Protein AF-A0A662V5W9-F1 (afdb_monomer_lite)

Structure (mmCIF, N/CA/C/O backbone):
data_AF-A0A662V5W9-F1
#
_entry.id   AF-A0A662V5W9-F1
#
loop_
_atom_site.group_PDB
_atom_site.id
_atom_site.type_symbol
_atom_site.label_atom_id
_atom_site.label_alt_id
_atom_site.label_comp_id
_atom_site.label_asym_id
_atom_site.label_entity_id
_atom_site.label_seq_id
_atom_site.pdbx_PDB_ins_code
_atom_site.Cartn_x
_atom_site.Cartn_y
_atom_site.Cartn_z
_atom_site.occupancy
_atom_site.B_iso_or_equiv
_atom_site.auth_seq_id
_atom_site.auth_comp_id
_atom_site.auth_asym_id
_atom_site.auth_atom_id
_atom_site.pdbx_PDB_model_num
ATOM 1 N N . THR A 1 1 ? 54.608 -11.518 33.175 1.00 67.88 1 THR A N 1
ATOM 2 C CA . THR A 1 1 ? 54.560 -10.041 33.191 1.00 67.88 1 THR A CA 1
ATOM 3 C C . THR A 1 1 ? 53.117 -9.589 33.166 1.00 67.88 1 THR A C 1
ATOM 5 O O . THR A 1 1 ? 52.327 -10.190 32.445 1.00 67.88 1 THR A O 1
ATOM 8 N N . LEU A 1 2 ? 52.782 -8.546 33.935 1.00 53.19 2 LEU A N 1
ATOM 9 C CA . LEU A 1 2 ? 51.454 -7.906 33.973 1.00 53.19 2 LEU A CA 1
ATOM 10 C C . LEU A 1 2 ? 50.891 -7.609 32.574 1.00 53.19 2 LEU A C 1
ATOM 12 O O . LEU A 1 2 ? 49.701 -7.758 32.339 1.00 53.19 2 LEU A O 1
ATOM 16 N N . GLN A 1 3 ? 51.766 -7.296 31.619 1.00 52.19 3 GLN A N 1
ATOM 17 C CA . GLN A 1 3 ? 51.418 -7.053 30.221 1.00 52.19 3 GLN A CA 1
ATOM 18 C C . GLN A 1 3 ? 50.745 -8.261 29.538 1.00 52.19 3 GLN A C 1
ATOM 20 O O . GLN A 1 3 ? 49.711 -8.097 28.902 1.00 52.19 3 GLN A O 1
ATOM 25 N N . LYS A 1 4 ? 51.239 -9.490 29.765 1.00 61.03 4 LYS A N 1
ATOM 26 C CA . LYS A 1 4 ? 50.605 -10.718 29.242 1.00 61.03 4 LYS A CA 1
ATOM 27 C C . LYS A 1 4 ? 49.250 -11.003 29.900 1.00 61.03 4 LYS A C 1
ATOM 29 O O . LYS A 1 4 ? 48.362 -11.547 29.256 1.00 61.03 4 LYS A O 1
ATOM 34 N N . GLN A 1 5 ? 49.083 -10.649 31.176 1.00 46.78 5 GLN A N 1
ATOM 35 C CA . GLN A 1 5 ? 47.800 -10.790 31.876 1.00 46.78 5 GLN A CA 1
ATOM 36 C C . GLN A 1 5 ? 46.782 -9.746 31.397 1.00 46.78 5 GLN A C 1
ATOM 38 O O . GLN A 1 5 ? 45.618 -10.083 31.210 1.00 46.78 5 GLN A O 1
ATOM 43 N N . TYR A 1 6 ? 47.226 -8.516 31.123 1.00 50.09 6 TYR A N 1
ATOM 44 C CA . TYR A 1 6 ? 46.391 -7.455 30.562 1.00 50.09 6 TYR A CA 1
ATOM 45 C C . TYR A 1 6 ? 45.939 -7.767 29.129 1.00 50.09 6 TYR A C 1
ATOM 47 O O . TYR A 1 6 ? 44.763 -7.615 28.819 1.00 50.09 6 TYR A O 1
ATOM 55 N N . GLU A 1 7 ? 46.831 -8.270 28.270 1.00 64.94 7 GLU A N 1
ATOM 56 C CA . GLU A 1 7 ? 46.483 -8.719 26.912 1.00 64.94 7 GLU A CA 1
ATOM 57 C C . GLU A 1 7 ? 45.503 -9.894 26.924 1.00 64.94 7 GLU A C 1
ATOM 59 O O . GLU A 1 7 ? 44.545 -9.905 26.148 1.00 64.94 7 GLU A O 1
ATOM 64 N N . LYS A 1 8 ? 45.702 -10.857 27.835 1.00 69.25 8 LYS A N 1
ATOM 65 C CA . LYS A 1 8 ? 44.772 -11.973 28.030 1.00 69.25 8 LYS A CA 1
ATOM 66 C C . LYS A 1 8 ? 43.392 -11.470 28.455 1.00 69.25 8 LYS A C 1
ATOM 68 O O . LYS A 1 8 ? 42.411 -11.829 27.818 1.00 69.25 8 LYS A O 1
ATOM 73 N N . TYR A 1 9 ? 43.333 -10.578 29.444 1.00 64.25 9 TYR A N 1
ATOM 74 C CA . TYR A 1 9 ? 42.087 -9.963 29.904 1.00 64.25 9 TYR A CA 1
ATOM 75 C C . TYR A 1 9 ? 41.391 -9.163 28.789 1.00 64.25 9 TYR A C 1
ATOM 77 O O . TYR A 1 9 ? 40.188 -9.298 28.585 1.00 64.25 9 TYR A O 1
ATOM 85 N N . LEU A 1 10 ? 42.134 -8.379 28.000 1.00 60.31 10 LEU A N 1
ATOM 86 C CA . LEU A 1 10 ? 41.603 -7.639 26.846 1.00 60.31 10 LEU A CA 1
ATOM 87 C C . LEU A 1 10 ? 41.025 -8.559 25.767 1.00 60.31 10 LEU A C 1
ATOM 89 O O . LEU A 1 10 ? 40.006 -8.216 25.165 1.00 60.31 10 LEU A O 1
ATOM 93 N N . ASN A 1 11 ? 41.669 -9.698 25.509 1.00 67.88 11 ASN A N 1
ATOM 94 C CA . ASN A 1 11 ? 41.181 -10.693 24.558 1.00 67.88 11 ASN A CA 1
ATOM 95 C C . ASN A 1 11 ? 39.954 -11.436 25.099 1.00 67.88 11 ASN A C 1
ATOM 97 O O . ASN A 1 11 ? 38.957 -11.503 24.388 1.00 67.88 11 ASN A O 1
ATOM 101 N N . GLU A 1 12 ? 39.963 -11.864 26.365 1.00 68.06 12 GLU A N 1
ATOM 102 C CA . GLU A 1 12 ? 38.803 -12.470 27.039 1.00 68.06 12 GLU A CA 1
ATOM 103 C C . GLU A 1 12 ? 37.596 -11.510 27.015 1.00 68.06 12 GLU A C 1
ATOM 105 O O . GLU A 1 12 ? 36.514 -11.886 26.572 1.00 68.06 12 GLU A O 1
ATOM 110 N N . THR A 1 13 ? 37.795 -10.221 27.318 1.00 66.31 13 THR A N 1
ATOM 111 C CA . THR A 1 13 ? 36.723 -9.204 27.256 1.00 66.31 13 THR A CA 1
ATOM 112 C C . THR A 1 13 ? 36.236 -8.946 25.818 1.00 66.31 13 THR A C 1
ATOM 114 O O . THR A 1 13 ? 35.069 -8.616 25.584 1.00 66.31 13 THR A O 1
ATOM 117 N N . LYS A 1 14 ? 37.122 -9.042 24.813 1.00 69.62 14 LYS A N 1
ATOM 118 C CA . LYS A 1 14 ? 36.743 -8.924 23.392 1.00 69.62 14 LYS A CA 1
ATOM 119 C C . LYS A 1 14 ? 35.926 -10.129 22.937 1.00 69.62 14 LYS A C 1
ATOM 121 O O . LYS A 1 14 ? 34.965 -9.940 22.189 1.00 69.62 14 LYS A O 1
ATOM 126 N N . ASP A 1 15 ? 36.293 -11.322 23.380 1.00 72.75 15 ASP A N 1
ATOM 127 C CA . ASP A 1 15 ? 35.600 -12.559 23.043 1.00 72.75 15 ASP A CA 1
ATOM 128 C C . ASP A 1 15 ? 34.249 -12.645 23.759 1.00 72.75 15 ASP A C 1
ATOM 130 O O . ASP A 1 15 ? 33.255 -12.973 23.115 1.00 72.75 15 ASP A O 1
ATOM 134 N N . GLU A 1 16 ? 34.146 -12.181 25.006 1.00 68.44 16 GLU A N 1
ATOM 135 C CA . GLU A 1 16 ? 32.865 -11.988 25.699 1.00 68.44 16 GLU A CA 1
ATOM 136 C C . GLU A 1 16 ? 31.958 -10.992 24.967 1.00 68.44 16 GLU A C 1
ATOM 138 O O . GLU A 1 16 ? 30.782 -11.271 24.731 1.00 68.44 16 GLU A O 1
ATOM 143 N N . LYS A 1 17 ? 32.489 -9.842 24.525 1.00 75.75 17 LYS A N 1
ATOM 144 C CA . LYS A 1 17 ? 31.711 -8.872 23.731 1.00 75.75 17 LYS A CA 1
ATOM 145 C C . LYS A 1 17 ? 31.251 -9.449 22.391 1.00 75.75 17 LYS A C 1
ATOM 147 O O . LYS A 1 17 ? 30.152 -9.120 21.941 1.00 75.75 17 LYS A O 1
ATOM 152 N N . LYS A 1 18 ? 32.064 -10.288 21.741 1.00 75.38 18 LYS A N 1
ATOM 153 C CA . LYS A 1 18 ? 31.675 -10.996 20.511 1.00 75.38 18 LYS A CA 1
ATOM 154 C C . LYS A 1 18 ? 30.599 -12.042 20.788 1.00 75.38 18 LYS A C 1
ATOM 156 O O . LYS A 1 18 ? 29.592 -12.034 20.088 1.00 75.38 18 LYS A O 1
ATOM 161 N N . ALA A 1 19 ? 30.768 -12.870 21.817 1.00 69.56 19 ALA A N 1
ATOM 162 C CA . ALA A 1 19 ? 29.801 -13.887 22.219 1.00 69.56 19 ALA A CA 1
ATOM 163 C C . ALA A 1 19 ? 28.457 -13.257 22.607 1.00 69.56 19 ALA A C 1
ATOM 165 O O . ALA A 1 19 ? 27.414 -13.697 22.140 1.00 69.56 19 ALA A O 1
ATOM 166 N N . LEU A 1 20 ? 28.469 -12.154 23.358 1.00 73.12 20 LEU A N 1
ATOM 167 C CA . LEU A 1 20 ? 27.260 -11.422 23.736 1.00 73.12 20 LEU A CA 1
ATOM 168 C C . LEU A 1 20 ? 26.590 -10.755 22.526 1.00 73.12 20 LEU A C 1
ATOM 170 O O . LEU A 1 20 ? 25.364 -10.723 22.431 1.00 73.12 20 LEU A O 1
ATOM 174 N N . ARG A 1 21 ? 27.375 -10.264 21.557 1.00 70.62 21 ARG A N 1
ATOM 175 C CA . ARG A 1 21 ? 26.847 -9.781 20.273 1.00 70.62 21 ARG A CA 1
ATOM 176 C C . ARG A 1 21 ? 26.219 -10.913 19.460 1.00 70.62 21 ARG A C 1
ATOM 178 O O . ARG A 1 21 ? 25.178 -10.688 18.853 1.00 70.62 21 ARG A O 1
ATOM 185 N N . GLN A 1 22 ? 26.832 -12.091 19.442 1.00 69.88 22 GLN A N 1
ATOM 186 C CA . GLN A 1 22 ? 26.348 -13.251 18.699 1.00 69.88 22 GLN A CA 1
ATOM 187 C C . GLN A 1 22 ? 25.083 -13.835 19.333 1.00 69.88 22 GLN A C 1
ATOM 189 O O . GLN A 1 22 ? 24.080 -13.958 18.643 1.00 69.88 22 GLN A O 1
ATOM 194 N N . LEU A 1 23 ? 25.067 -14.006 20.657 1.00 67.38 23 LEU A N 1
ATOM 195 C CA . LEU A 1 23 ? 23.880 -14.366 21.430 1.00 67.38 23 LEU A CA 1
ATOM 196 C C . LEU A 1 23 ? 22.747 -13.357 21.216 1.00 67.38 23 LEU A C 1
ATOM 198 O O . LEU A 1 23 ? 21.601 -13.739 21.022 1.00 67.38 23 LEU A O 1
ATOM 202 N N . LYS A 1 24 ? 23.048 -12.052 21.194 1.00 64.38 24 LYS A N 1
ATOM 203 C CA . LYS A 1 24 ? 22.045 -11.026 20.886 1.00 64.38 24 LYS A CA 1
ATOM 204 C C . LYS A 1 24 ? 21.502 -11.150 19.462 1.00 64.38 24 LYS A C 1
ATOM 206 O O . LYS A 1 24 ? 20.307 -10.965 19.273 1.00 64.38 24 LYS A O 1
ATOM 211 N N . LEU A 1 25 ? 22.346 -11.436 18.470 1.00 63.50 25 LEU A N 1
ATOM 212 C CA . LEU A 1 25 ? 21.903 -11.656 17.090 1.00 63.50 25 LEU A CA 1
ATOM 213 C C . LEU A 1 25 ? 21.033 -12.913 16.976 1.00 63.50 25 LEU A C 1
ATOM 215 O O . LEU A 1 25 ? 19.994 -12.857 16.327 1.00 63.50 25 LEU A O 1
ATOM 219 N N . GLU A 1 26 ? 21.410 -14.000 17.647 1.00 61.44 26 GLU A N 1
ATOM 220 C CA . GLU A 1 26 ? 20.633 -15.243 17.710 1.00 61.44 26 GLU A CA 1
ATOM 221 C C . GLU A 1 26 ? 19.296 -15.032 18.430 1.00 61.44 26 GLU A C 1
ATOM 223 O O . GLU A 1 26 ? 18.255 -15.487 17.963 1.00 61.44 26 GLU A O 1
ATOM 228 N N . LEU A 1 27 ? 19.281 -14.275 19.528 1.00 59.41 27 LEU A N 1
ATOM 229 C CA . LEU A 1 27 ? 18.057 -13.910 20.236 1.00 59.41 27 LEU A CA 1
ATOM 230 C C . LEU A 1 27 ? 17.176 -12.954 19.420 1.00 59.41 27 LEU A C 1
ATOM 232 O O . LEU A 1 27 ? 15.961 -13.115 19.413 1.00 59.41 27 LEU A O 1
ATOM 236 N N . GLU A 1 28 ? 17.755 -11.989 18.699 1.00 59.44 28 GLU A N 1
ATOM 237 C CA . GLU A 1 28 ? 17.019 -11.137 17.755 1.00 59.44 28 GLU A CA 1
ATOM 238 C C . GLU A 1 28 ? 16.430 -11.963 16.603 1.00 59.44 28 GLU A C 1
ATOM 240 O O . GLU A 1 28 ? 15.322 -11.673 16.169 1.00 59.44 28 GLU A O 1
ATOM 245 N N . GLN A 1 29 ? 17.127 -12.993 16.115 1.00 55.66 29 GLN A N 1
ATOM 246 C CA . GLN A 1 29 ? 16.610 -13.904 15.087 1.00 55.66 29 GLN A CA 1
ATOM 247 C C . GLN A 1 29 ? 15.480 -14.803 15.617 1.00 55.66 29 GLN A C 1
ATOM 249 O O . GLN A 1 29 ? 14.528 -15.078 14.884 1.00 55.66 29 GLN A O 1
ATOM 254 N N . ASN A 1 30 ? 15.552 -15.216 16.887 1.00 46.38 30 ASN A N 1
ATOM 255 C CA . ASN A 1 30 ? 14.658 -16.219 17.473 1.00 46.38 30 ASN A CA 1
ATOM 256 C C . ASN A 1 30 ? 13.530 -15.649 18.357 1.00 46.38 30 ASN A C 1
ATOM 258 O O . ASN A 1 30 ? 12.606 -16.379 18.714 1.00 46.38 30 ASN A O 1
ATOM 262 N N . SER A 1 31 ? 13.556 -14.364 18.723 1.00 47.16 31 SER A N 1
ATOM 263 C CA . SER A 1 31 ? 12.561 -13.737 19.607 1.00 47.16 31 SER A CA 1
ATOM 264 C C . SER A 1 31 ? 12.251 -12.282 19.221 1.00 47.16 31 SER A C 1
ATOM 266 O O . SER A 1 31 ? 13.092 -11.388 19.315 1.00 47.16 31 SER A O 1
ATOM 268 N N . SER A 1 32 ? 10.986 -12.017 18.865 1.00 51.38 32 SER A N 1
ATOM 269 C CA . SER A 1 32 ? 10.460 -10.698 18.451 1.00 51.38 32 SER A CA 1
ATOM 270 C C . SER A 1 32 ? 10.616 -9.587 19.507 1.00 51.38 32 SER A C 1
ATOM 272 O O . SER A 1 32 ? 10.613 -8.397 19.178 1.00 51.38 32 SER A O 1
ATOM 274 N N . LEU A 1 33 ? 10.792 -9.951 20.782 1.00 45.12 33 LEU A N 1
ATOM 275 C CA . LEU A 1 33 ? 10.882 -9.010 21.903 1.00 45.12 33 LEU A CA 1
ATOM 276 C C . LEU A 1 33 ? 12.158 -8.151 21.881 1.00 45.12 33 LEU A C 1
ATOM 278 O O . LEU A 1 33 ? 12.106 -6.991 22.291 1.00 45.12 33 LEU A O 1
ATOM 282 N N . LEU A 1 34 ? 13.271 -8.657 21.338 1.00 51.94 34 LEU A N 1
ATOM 283 C CA . LEU A 1 34 ? 14.580 -7.977 21.366 1.00 51.94 34 LEU A CA 1
ATOM 284 C C . LEU A 1 34 ? 14.906 -7.181 20.098 1.00 51.94 34 LEU A C 1
ATOM 286 O O . LEU A 1 34 ? 15.926 -6.493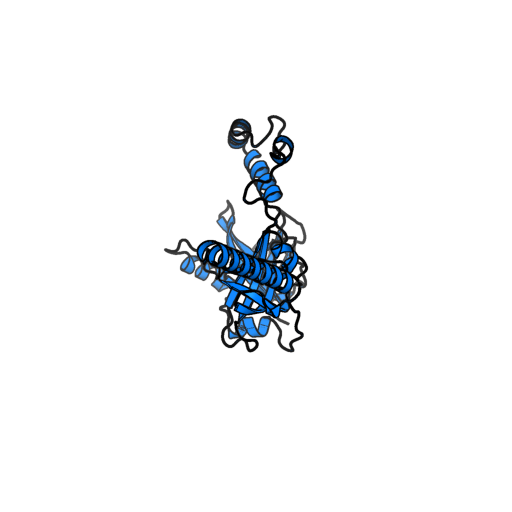 20.025 1.00 51.94 34 LEU A O 1
ATOM 290 N N . VAL A 1 35 ? 14.023 -7.236 19.106 1.00 62.31 35 VAL A N 1
ATOM 291 C CA . VAL A 1 35 ? 14.172 -6.508 17.850 1.00 62.31 35 VAL A CA 1
ATOM 292 C C . VAL A 1 35 ? 14.040 -5.004 18.117 1.00 62.31 35 VAL A C 1
ATOM 294 O O . VAL A 1 35 ? 13.081 -4.559 18.754 1.00 62.31 35 VAL A O 1
ATOM 297 N N . ARG A 1 36 ? 15.029 -4.218 17.665 1.00 66.56 36 ARG A N 1
ATOM 298 C CA . ARG A 1 36 ? 15.031 -2.743 17.763 1.00 66.56 36 ARG A CA 1
ATOM 299 C C . ARG A 1 36 ? 13.838 -2.135 17.013 1.00 66.56 36 ARG A C 1
ATOM 301 O O . ARG A 1 36 ? 13.351 -2.742 16.073 1.00 66.56 36 ARG A O 1
ATOM 308 N N . GLY A 1 37 ? 13.423 -0.922 17.354 1.00 77.44 37 GLY A N 1
ATOM 309 C CA . GLY A 1 37 ? 12.340 -0.208 16.666 1.00 77.44 37 GLY A CA 1
ATOM 310 C C . GLY A 1 37 ? 11.104 -0.034 17.541 1.00 77.44 37 GLY A C 1
ATOM 311 O O . GLY A 1 37 ? 10.921 -0.751 18.528 1.00 77.44 37 GLY A O 1
ATOM 312 N N . ASP A 1 38 ? 10.285 0.943 17.172 1.00 87.06 38 ASP A N 1
ATOM 313 C CA . ASP A 1 38 ? 9.088 1.309 17.922 1.00 87.06 38 ASP A CA 1
ATOM 314 C C . ASP A 1 38 ? 7.962 0.319 17.619 1.00 87.06 38 ASP A C 1
ATOM 316 O O . ASP A 1 38 ? 7.923 -0.291 16.546 1.00 87.06 38 ASP A O 1
ATOM 320 N N . THR A 1 39 ? 7.057 0.146 18.582 1.00 88.06 39 THR A N 1
ATOM 321 C CA . THR A 1 39 ? 5.860 -0.680 18.396 1.00 88.06 39 THR A CA 1
ATOM 322 C C . THR A 1 39 ? 4.771 0.157 17.744 1.00 88.06 39 THR A C 1
ATOM 324 O O . THR A 1 39 ? 4.517 1.281 18.170 1.00 88.06 39 THR A O 1
ATOM 327 N N . TYR A 1 40 ? 4.129 -0.417 16.735 1.00 91.88 40 TYR A N 1
ATOM 328 C CA . TYR A 1 40 ? 2.996 0.156 16.033 1.00 91.88 40 TYR A CA 1
ATOM 329 C C . TYR A 1 40 ? 1.846 -0.846 15.992 1.00 91.88 40 TYR A C 1
ATOM 331 O O . TYR A 1 40 ? 2.042 -2.066 16.035 1.00 91.88 40 TYR A O 1
ATOM 339 N N . TYR A 1 41 ? 0.651 -0.292 15.889 1.00 92.19 41 TYR A N 1
ATOM 340 C CA . TYR A 1 41 ? -0.614 -0.986 15.732 1.00 92.19 41 TYR A CA 1
ATOM 341 C C . TYR A 1 41 ? -1.260 -0.444 14.466 1.00 92.19 41 TYR A C 1
ATOM 343 O O . TYR A 1 41 ? -1.229 0.768 14.254 1.00 92.19 41 TYR A O 1
ATOM 351 N N . GLY A 1 42 ? -1.777 -1.298 13.589 1.00 94.00 42 GLY A N 1
ATOM 352 C CA . GLY A 1 42 ? -2.240 -0.812 12.295 1.00 94.00 42 GLY A CA 1
ATOM 353 C C . GLY A 1 42 ? -2.964 -1.814 11.423 1.00 94.00 42 GLY A C 1
ATOM 354 O O . GLY A 1 42 ? -2.777 -3.024 11.548 1.00 94.00 42 GLY A O 1
ATOM 355 N N . PHE A 1 43 ? -3.740 -1.264 10.496 1.00 94.50 43 PHE A N 1
ATOM 356 C CA . PHE A 1 43 ? -4.33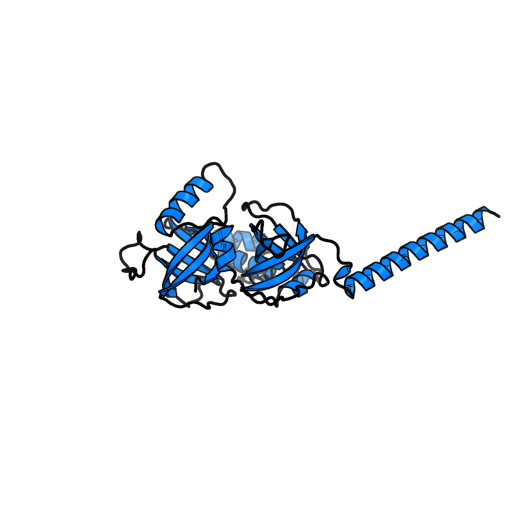3 -1.987 9.381 1.00 94.50 43 PHE A CA 1
ATOM 357 C C . PHE A 1 43 ? -3.492 -1.786 8.128 1.00 94.50 43 PHE A C 1
ATOM 359 O O . PHE A 1 43 ? -3.136 -0.655 7.787 1.00 94.50 43 PHE A O 1
ATOM 366 N N . ILE A 1 44 ? -3.206 -2.877 7.420 1.00 95.00 44 ILE A N 1
ATOM 367 C CA . ILE A 1 44 ? -2.624 -2.804 6.077 1.00 95.00 44 ILE A CA 1
ATOM 368 C C . ILE A 1 44 ? -3.767 -2.601 5.090 1.00 95.00 44 ILE A C 1
ATOM 370 O O . ILE A 1 44 ? -4.624 -3.465 4.984 1.00 95.00 44 ILE A O 1
ATOM 374 N N . ILE A 1 45 ? -3.801 -1.485 4.371 1.00 95.38 45 ILE A N 1
ATOM 375 C CA . ILE A 1 45 ? -4.929 -1.135 3.488 1.00 95.38 45 ILE A CA 1
ATOM 376 C C . ILE A 1 45 ? -4.566 -1.164 2.001 1.00 95.38 45 ILE A C 1
ATOM 378 O O . ILE A 1 45 ? -5.433 -1.003 1.146 1.00 95.38 45 ILE A O 1
ATOM 382 N N . GLY A 1 46 ? -3.294 -1.387 1.673 1.00 94.44 46 GLY A N 1
ATOM 383 C CA . GLY A 1 46 ? -2.874 -1.590 0.296 1.00 94.44 46 GLY A CA 1
ATOM 384 C C . GLY A 1 46 ? -1.437 -2.060 0.153 1.00 94.44 46 GLY A C 1
ATOM 385 O O . GLY A 1 46 ? -0.654 -2.055 1.104 1.00 94.44 46 GLY A O 1
ATOM 386 N N . THR A 1 47 ? -1.103 -2.517 -1.048 1.00 92.44 47 THR A N 1
ATOM 387 C CA . THR A 1 47 ? 0.183 -3.140 -1.365 1.00 92.44 47 THR A CA 1
ATOM 388 C C . THR A 1 47 ? 0.559 -2.860 -2.812 1.00 92.44 47 THR A C 1
ATOM 390 O O . THR A 1 47 ? -0.295 -2.846 -3.696 1.00 92.44 47 THR A O 1
ATOM 393 N N . GLU A 1 48 ? 1.848 -2.660 -3.076 1.00 87.69 48 GLU A N 1
ATOM 394 C CA . GLU A 1 48 ? 2.368 -2.676 -4.446 1.00 87.69 48 GLU A CA 1
ATOM 395 C C . GLU A 1 48 ? 2.772 -4.081 -4.918 1.00 87.69 48 GLU A C 1
ATOM 397 O O . GLU A 1 48 ? 3.176 -4.254 -6.068 1.00 87.69 48 GLU A O 1
ATOM 402 N N . GLY A 1 49 ? 2.624 -5.087 -4.052 1.00 84.38 49 GLY A N 1
ATOM 403 C CA . GLY A 1 49 ? 3.185 -6.418 -4.240 1.00 84.38 49 GLY A CA 1
ATOM 404 C C . GLY A 1 49 ? 4.685 -6.449 -3.947 1.00 84.38 49 GLY A C 1
ATOM 405 O O . GLY A 1 49 ? 5.282 -5.459 -3.519 1.00 84.38 49 GLY A O 1
ATOM 406 N N . ILE A 1 50 ? 5.306 -7.609 -4.155 1.00 82.12 50 ILE A N 1
ATOM 407 C CA . ILE A 1 50 ? 6.767 -7.684 -4.179 1.00 82.12 50 ILE A CA 1
ATOM 408 C C . ILE A 1 50 ? 7.209 -7.143 -5.531 1.00 82.12 50 ILE A C 1
ATOM 410 O O . ILE A 1 50 ? 6.975 -7.755 -6.573 1.00 82.12 50 ILE A O 1
ATOM 414 N N . VAL A 1 51 ? 7.846 -5.984 -5.500 1.00 71.62 51 VAL A N 1
ATOM 415 C CA . VAL A 1 51 ? 8.462 -5.392 -6.670 1.00 71.62 51 VAL A CA 1
ATOM 416 C C . VAL A 1 51 ? 9.824 -6.040 -6.853 1.00 71.62 51 VAL A C 1
ATOM 418 O O . VAL A 1 51 ? 10.761 -5.791 -6.090 1.00 71.62 51 VAL A O 1
ATOM 421 N N . ASP A 1 52 ? 9.942 -6.846 -7.905 1.00 64.81 52 ASP A N 1
ATOM 422 C CA . ASP A 1 52 ? 11.247 -7.107 -8.495 1.00 64.81 52 ASP A CA 1
ATOM 423 C C . ASP A 1 52 ? 11.649 -5.848 -9.272 1.00 64.81 52 ASP A C 1
ATOM 425 O O . ASP A 1 52 ? 11.135 -5.556 -10.357 1.00 64.81 52 ASP A O 1
ATOM 429 N N . ILE A 1 53 ? 12.548 -5.061 -8.681 1.00 59.69 53 ILE A N 1
ATOM 430 C CA . ILE A 1 53 ? 13.069 -3.826 -9.276 1.00 59.69 53 ILE A CA 1
ATOM 431 C C . ILE A 1 53 ? 13.665 -4.117 -10.663 1.00 59.69 53 ILE A C 1
ATOM 433 O O . ILE A 1 53 ? 13.590 -3.266 -11.551 1.00 59.69 53 ILE A O 1
ATOM 437 N N . VAL A 1 54 ? 14.173 -5.331 -10.907 1.00 58.94 54 VAL A N 1
ATOM 438 C CA . VAL A 1 54 ? 14.672 -5.734 -12.226 1.00 58.94 54 VAL A CA 1
ATOM 439 C C . VAL A 1 54 ? 13.540 -5.862 -13.234 1.00 58.94 54 VAL A C 1
ATOM 441 O O . VAL A 1 54 ? 13.684 -5.408 -14.369 1.00 58.94 54 VAL A O 1
ATOM 444 N N . GLN A 1 55 ? 12.401 -6.418 -12.831 1.00 61.41 55 GLN A N 1
ATOM 445 C CA . GLN A 1 55 ? 11.230 -6.495 -13.697 1.00 61.41 55 GLN A CA 1
ATOM 446 C C . GLN A 1 55 ? 10.685 -5.096 -14.017 1.00 61.41 55 GLN A C 1
ATOM 448 O O . GLN A 1 55 ? 10.426 -4.799 -15.181 1.00 61.41 55 GLN A O 1
ATOM 453 N N . GLN A 1 56 ? 10.634 -4.186 -13.037 1.00 65.12 56 GLN A N 1
ATOM 454 C CA . GLN A 1 56 ? 10.259 -2.787 -13.293 1.00 65.12 56 GLN A CA 1
ATOM 455 C C . GLN A 1 56 ? 11.244 -2.060 -14.215 1.00 65.12 56 GLN A C 1
ATOM 457 O O . GLN A 1 56 ? 10.831 -1.290 -15.084 1.00 65.12 56 GLN A O 1
ATOM 462 N N . MET A 1 57 ? 12.550 -2.289 -14.049 1.00 65.19 57 MET A N 1
ATOM 463 C CA . MET A 1 57 ? 13.559 -1.730 -14.950 1.00 65.19 57 MET A CA 1
ATOM 464 C C . MET A 1 57 ? 13.399 -2.278 -16.365 1.00 65.19 57 MET A C 1
ATOM 466 O O . MET A 1 57 ? 13.439 -1.497 -17.313 1.00 65.19 57 MET A O 1
ATOM 470 N N . ARG A 1 58 ? 13.157 -3.585 -16.517 1.00 66.31 58 ARG A N 1
ATOM 471 C CA . ARG A 1 58 ? 12.879 -4.209 -17.817 1.00 66.31 58 ARG A CA 1
ATOM 472 C C . ARG A 1 58 ? 11.655 -3.591 -18.480 1.00 66.31 58 ARG A C 1
ATOM 474 O O . ARG A 1 58 ? 11.758 -3.139 -19.614 1.00 66.31 58 ARG A O 1
ATOM 481 N N . GLU A 1 59 ? 10.538 -3.493 -17.768 1.00 68.06 59 GLU A N 1
ATOM 482 C CA . GLU A 1 59 ? 9.307 -2.873 -18.275 1.00 68.06 59 GLU A CA 1
ATOM 483 C C . GLU A 1 59 ? 9.514 -1.402 -18.659 1.00 68.06 59 GLU A C 1
ATOM 485 O O . GLU A 1 59 ? 9.017 -0.947 -19.687 1.00 68.06 59 GLU A O 1
ATOM 490 N N . SER A 1 60 ? 10.281 -0.653 -17.863 1.00 75.12 60 SER A N 1
ATOM 491 C CA . SER A 1 60 ? 10.623 0.742 -18.156 1.00 75.12 60 SER A CA 1
ATOM 492 C C . SER A 1 60 ? 11.497 0.879 -19.406 1.00 75.12 60 SER A C 1
ATOM 494 O O . SER A 1 60 ? 11.240 1.753 -20.235 1.00 75.12 60 SER A O 1
ATOM 496 N N . ILE A 1 61 ? 12.506 0.015 -19.566 1.00 71.62 61 ILE A N 1
ATOM 497 C CA . ILE A 1 61 ? 13.385 -0.013 -20.745 1.00 71.62 61 ILE A CA 1
ATOM 498 C C . ILE A 1 61 ? 12.575 -0.372 -21.992 1.00 71.62 61 ILE A C 1
ATOM 500 O O . ILE A 1 61 ? 12.685 0.325 -22.996 1.00 71.62 61 ILE A O 1
ATOM 504 N N . LEU A 1 62 ? 11.717 -1.393 -21.914 1.00 75.62 62 LEU A N 1
ATOM 505 C CA . LEU A 1 62 ? 10.852 -1.800 -23.024 1.00 75.62 62 LEU A CA 1
ATOM 506 C C . LEU A 1 62 ? 9.884 -0.684 -23.428 1.00 75.62 62 LEU A C 1
ATOM 508 O O . LEU A 1 62 ? 9.796 -0.354 -24.605 1.00 75.62 62 LEU A O 1
ATOM 512 N N . ARG A 1 63 ? 9.237 -0.028 -22.457 1.00 78.56 63 ARG A N 1
ATOM 513 C CA . ARG A 1 63 ? 8.336 1.106 -22.717 1.00 78.56 63 ARG A CA 1
ATOM 514 C C . ARG A 1 63 ? 9.057 2.281 -23.375 1.00 78.56 63 ARG A C 1
ATOM 516 O O . ARG A 1 63 ? 8.497 2.962 -24.223 1.00 78.56 63 ARG A O 1
ATOM 523 N N . GLN A 1 64 ? 10.295 2.557 -22.974 1.00 78.69 64 GLN A N 1
ATOM 524 C CA . GLN A 1 64 ? 11.097 3.603 -23.610 1.00 78.69 64 GLN A CA 1
ATOM 525 C C . GLN A 1 64 ? 11.529 3.206 -25.025 1.00 78.69 64 GLN A C 1
ATOM 527 O O . GLN A 1 64 ? 11.560 4.067 -25.899 1.00 78.69 64 GLN A O 1
ATOM 532 N N . ALA A 1 65 ? 11.808 1.921 -25.254 1.00 78.88 65 ALA A N 1
ATOM 533 C CA . ALA A 1 65 ? 12.187 1.379 -26.555 1.00 78.88 65 ALA A CA 1
ATOM 534 C C . ALA A 1 65 ? 11.045 1.374 -27.592 1.00 78.88 65 ALA A C 1
ATOM 536 O O . ALA A 1 65 ? 11.318 1.178 -28.774 1.00 78.88 65 ALA A O 1
ATOM 537 N N . GLU A 1 66 ? 9.793 1.633 -27.188 1.00 81.94 66 GLU A N 1
ATOM 538 C CA . GLU A 1 66 ? 8.677 1.897 -28.115 1.00 81.94 66 GLU A CA 1
ATOM 539 C C . GLU A 1 66 ? 8.917 3.157 -28.965 1.00 81.94 66 GLU A C 1
ATOM 541 O O . GLU A 1 66 ? 8.384 3.272 -30.067 1.00 81.94 66 GLU A O 1
ATOM 546 N N . ASN A 1 67 ? 9.734 4.100 -28.478 1.00 83.88 67 ASN A N 1
ATOM 547 C CA . ASN A 1 67 ? 10.194 5.242 -29.261 1.00 83.88 67 ASN A CA 1
ATOM 548 C C . ASN A 1 67 ? 11.520 4.889 -29.982 1.00 83.88 67 ASN A C 1
ATOM 550 O O . ASN A 1 67 ? 12.496 4.558 -29.302 1.00 83.88 67 ASN A O 1
ATOM 554 N N . PRO A 1 68 ? 11.597 5.002 -31.326 1.00 84.44 68 PRO A N 1
ATOM 555 C CA . PRO A 1 68 ? 12.794 4.672 -32.105 1.00 84.44 68 PRO A CA 1
ATOM 556 C C . PRO A 1 68 ? 14.081 5.387 -31.664 1.00 84.44 68 PRO A C 1
ATOM 558 O O . PRO A 1 68 ? 15.120 4.742 -31.556 1.00 84.44 68 PRO A O 1
ATOM 561 N N . GLU A 1 69 ? 14.020 6.680 -31.336 1.00 83.38 69 GLU A N 1
ATOM 562 C CA . GLU A 1 69 ? 15.202 7.461 -30.922 1.00 83.38 69 GLU A CA 1
ATOM 563 C C . GLU A 1 69 ? 15.735 6.977 -29.565 1.00 83.38 69 GLU A C 1
ATOM 565 O O . GLU A 1 69 ? 16.925 6.723 -29.381 1.00 83.38 69 GLU A O 1
ATOM 570 N N . ARG A 1 70 ? 14.820 6.744 -28.617 1.00 83.88 70 ARG A N 1
ATOM 571 C CA . ARG A 1 70 ? 15.137 6.171 -27.300 1.00 83.88 70 ARG A CA 1
ATOM 572 C C . ARG A 1 70 ? 15.696 4.757 -27.418 1.00 83.88 70 ARG A C 1
ATOM 574 O O . ARG A 1 70 ? 16.534 4.365 -26.608 1.00 83.88 70 ARG A O 1
ATOM 581 N N . ARG A 1 71 ? 15.230 3.973 -28.393 1.00 83.31 71 ARG A N 1
ATOM 582 C CA . ARG A 1 71 ? 15.711 2.608 -28.626 1.00 83.31 71 ARG A CA 1
ATOM 583 C C . ARG A 1 71 ? 17.189 2.601 -29.012 1.00 83.31 71 ARG A C 1
ATOM 585 O O . ARG A 1 71 ? 17.944 1.826 -28.429 1.00 83.31 71 ARG A O 1
ATOM 592 N N . GLU A 1 72 ? 17.610 3.469 -29.929 1.00 83.81 72 GLU A N 1
ATOM 593 C CA . GLU A 1 72 ? 19.021 3.586 -30.324 1.00 83.81 72 GLU A CA 1
ATOM 594 C C . GLU A 1 72 ? 19.911 4.023 -29.152 1.00 83.81 72 GLU A C 1
ATOM 596 O O . GLU A 1 72 ? 20.969 3.431 -28.924 1.00 83.81 72 GLU A O 1
ATOM 601 N N . GLU A 1 73 ? 19.449 4.972 -28.332 1.00 83.12 73 GLU A N 1
ATOM 602 C CA . GLU A 1 73 ? 20.150 5.382 -27.107 1.00 83.12 73 GLU A CA 1
ATOM 603 C C . GLU A 1 73 ? 20.301 4.233 -26.099 1.00 83.12 73 GLU A C 1
ATOM 605 O O . GLU A 1 73 ? 21.364 4.058 -25.499 1.00 83.12 73 GLU A O 1
ATOM 610 N N . LEU A 1 74 ? 19.250 3.433 -25.896 1.00 76.81 74 LEU A N 1
ATOM 611 C CA . LEU A 1 74 ? 19.267 2.294 -24.973 1.00 76.81 74 LEU A CA 1
ATOM 612 C C . LEU A 1 74 ? 20.202 1.176 -25.452 1.00 76.81 74 LEU A C 1
ATOM 614 O O . LEU A 1 74 ? 20.865 0.547 -24.620 1.00 76.81 74 LEU A O 1
ATOM 618 N N . ILE A 1 75 ? 20.287 0.959 -26.769 1.00 78.12 75 ILE A N 1
ATOM 619 C CA . ILE A 1 75 ? 21.243 0.031 -27.386 1.00 78.12 75 ILE A CA 1
ATOM 620 C C . ILE A 1 75 ? 22.674 0.546 -27.195 1.00 78.12 75 ILE A C 1
ATOM 622 O O . ILE A 1 75 ? 23.533 -0.199 -26.722 1.00 78.12 75 ILE A O 1
ATOM 626 N N . ALA A 1 76 ? 22.931 1.830 -27.464 1.00 79.44 76 ALA A N 1
ATOM 627 C CA . ALA A 1 76 ? 24.247 2.448 -27.277 1.00 79.44 76 ALA A CA 1
ATOM 628 C C . ALA A 1 76 ? 24.708 2.443 -25.806 1.00 79.44 76 ALA A C 1
ATOM 630 O O . ALA A 1 76 ? 25.891 2.266 -25.518 1.00 79.44 76 ALA A O 1
ATOM 631 N N . GLN A 1 77 ? 23.773 2.576 -24.861 1.00 75.81 77 GLN A N 1
ATOM 632 C CA . GLN A 1 77 ? 24.024 2.454 -23.419 1.00 75.81 77 GLN A CA 1
ATOM 633 C C . GLN A 1 77 ? 24.180 0.996 -22.946 1.00 75.81 77 GLN A C 1
ATOM 635 O O . GLN A 1 77 ? 24.429 0.761 -21.762 1.00 75.81 77 GLN A O 1
ATOM 640 N N . GLY A 1 78 ? 24.012 0.011 -23.834 1.00 74.19 78 GLY A N 1
ATOM 641 C CA . GLY A 1 78 ? 24.139 -1.412 -23.527 1.00 74.19 78 GLY A CA 1
ATOM 642 C C . GLY A 1 78 ? 23.019 -1.977 -22.651 1.00 74.19 78 GLY A C 1
ATOM 643 O O . GLY A 1 78 ? 23.230 -3.011 -22.021 1.00 74.19 78 GLY A O 1
ATOM 644 N N . LYS A 1 79 ? 21.859 -1.308 -22.580 1.00 72.44 79 LYS A N 1
ATOM 645 C CA . LYS A 1 79 ? 20.683 -1.719 -21.785 1.00 72.44 79 LYS A CA 1
ATOM 646 C C . LYS A 1 79 ? 19.713 -2.608 -22.567 1.00 72.44 79 LYS A C 1
ATOM 648 O O . LYS A 1 79 ? 18.924 -3.339 -21.972 1.00 72.44 79 LYS A O 1
ATOM 653 N N . LEU A 1 80 ? 19.769 -2.536 -23.893 1.00 76.62 80 LEU A N 1
ATOM 654 C CA . LEU A 1 80 ? 18.932 -3.281 -24.827 1.00 76.62 80 LEU A CA 1
ATOM 655 C C . LEU A 1 80 ? 19.836 -3.887 -25.908 1.00 76.62 80 LEU A C 1
ATOM 657 O O . LEU A 1 80 ? 20.776 -3.232 -26.356 1.00 76.62 80 LEU A O 1
ATOM 661 N N . SER A 1 81 ? 19.588 -5.127 -26.321 1.00 77.38 81 SER A N 1
ATOM 662 C CA . SER A 1 81 ? 20.256 -5.701 -27.487 1.00 77.38 81 SER A CA 1
ATOM 663 C C . SER A 1 81 ? 19.710 -5.064 -28.775 1.00 77.38 81 SER A C 1
ATOM 665 O O . SER A 1 81 ? 18.576 -4.570 -28.781 1.00 77.38 81 SER A O 1
ATOM 667 N N . PRO A 1 82 ? 20.468 -5.085 -29.888 1.00 76.19 82 PRO A N 1
ATOM 668 C CA . PRO A 1 82 ? 19.943 -4.690 -31.200 1.00 76.19 82 PRO A CA 1
ATOM 669 C C . PRO A 1 82 ? 18.631 -5.416 -31.552 1.00 76.19 82 PRO A C 1
ATOM 671 O O . PRO A 1 82 ? 17.703 -4.820 -32.106 1.00 76.19 82 PRO A O 1
ATOM 674 N N . ASP A 1 83 ? 18.525 -6.669 -31.108 1.00 77.50 83 ASP A N 1
ATOM 675 C CA . ASP A 1 83 ? 17.389 -7.571 -31.320 1.00 77.50 83 ASP A CA 1
ATOM 676 C C . ASP A 1 83 ? 16.170 -7.231 -30.438 1.00 77.50 83 ASP A C 1
ATOM 678 O O . ASP A 1 83 ? 15.103 -7.817 -30.599 1.00 77.50 83 ASP A O 1
ATOM 682 N N . GLY A 1 84 ? 16.293 -6.251 -29.533 1.00 65.06 84 GLY A N 1
ATOM 683 C CA . GLY A 1 84 ? 15.198 -5.765 -28.688 1.00 65.06 84 GLY A CA 1
ATOM 684 C C . GLY A 1 84 ? 15.044 -6.492 -27.351 1.00 65.06 84 GLY A C 1
ATOM 685 O O . GLY A 1 84 ? 14.062 -6.264 -26.648 1.00 65.06 84 GLY A O 1
ATOM 686 N N . GLU A 1 85 ? 16.004 -7.331 -26.960 1.00 74.19 85 GLU A N 1
ATOM 687 C CA . GLU A 1 85 ? 16.001 -7.971 -25.645 1.00 74.19 85 GLU A CA 1
ATOM 688 C C . GLU A 1 85 ? 16.636 -7.060 -24.594 1.00 74.19 85 GLU A C 1
ATOM 690 O O . GLU A 1 85 ? 17.725 -6.517 -24.786 1.00 74.19 85 GLU A O 1
ATOM 695 N N . VAL A 1 86 ? 15.983 -6.907 -23.440 1.00 69.31 86 VAL A N 1
ATOM 696 C CA . VAL A 1 86 ? 16.590 -6.187 -22.314 1.00 69.31 86 VAL A CA 1
ATOM 697 C C . VAL A 1 86 ? 17.764 -7.002 -21.796 1.00 69.31 86 VAL A C 1
ATOM 699 O O . VAL A 1 86 ? 17.599 -8.139 -21.347 1.00 69.31 86 VAL A O 1
ATOM 702 N N . LEU A 1 87 ? 18.954 -6.410 -21.844 1.00 64.75 87 LEU A N 1
ATOM 703 C CA . LEU A 1 87 ? 20.165 -7.089 -21.418 1.00 64.75 87 LEU A CA 1
ATOM 704 C C . LEU A 1 87 ? 20.161 -7.219 -19.897 1.00 64.75 87 LEU A C 1
ATOM 706 O O . LEU A 1 87 ? 20.264 -6.242 -19.157 1.00 64.75 87 LEU A O 1
ATOM 710 N N . ASP A 1 88 ? 20.034 -8.460 -19.434 1.00 60.78 88 ASP A N 1
ATOM 711 C CA . ASP A 1 88 ? 20.148 -8.786 -18.023 1.00 60.78 88 ASP A CA 1
ATOM 712 C C . ASP A 1 88 ? 21.625 -8.901 -17.633 1.00 60.78 88 ASP A C 1
ATOM 714 O O . ASP A 1 88 ? 22.281 -9.917 -17.891 1.00 60.78 88 ASP A O 1
ATOM 718 N N . TYR A 1 89 ? 22.153 -7.854 -17.000 1.00 55.25 89 TYR A N 1
ATOM 719 C CA . TYR A 1 89 ? 23.543 -7.804 -16.548 1.00 55.25 89 TYR A CA 1
ATOM 720 C C . TYR A 1 89 ? 23.911 -8.952 -15.581 1.00 55.25 89 TYR A C 1
ATOM 722 O O . TYR A 1 89 ? 25.086 -9.320 -15.515 1.00 55.25 89 TYR A O 1
ATOM 730 N N . ARG A 1 90 ? 22.931 -9.620 -14.939 1.00 51.19 90 ARG A N 1
ATOM 731 C CA . ARG A 1 90 ? 23.140 -10.800 -14.072 1.00 51.19 90 ARG A CA 1
ATOM 732 C C . ARG A 1 90 ? 23.851 -11.953 -14.785 1.00 51.19 90 ARG A C 1
ATOM 734 O O . ARG A 1 90 ? 24.682 -12.628 -14.181 1.00 51.19 90 ARG A O 1
ATOM 741 N N . ARG A 1 91 ? 23.570 -12.169 -16.081 1.00 50.75 91 ARG A N 1
ATOM 742 C CA . ARG A 1 91 ? 24.176 -13.262 -16.872 1.00 50.75 91 ARG A CA 1
ATOM 743 C C . ARG A 1 91 ? 25.659 -13.044 -17.181 1.00 50.75 91 ARG A C 1
ATOM 745 O O . ARG A 1 91 ? 26.333 -14.002 -17.544 1.00 50.75 91 ARG A O 1
ATOM 752 N N . LYS A 1 92 ? 26.165 -11.811 -17.060 1.00 48.09 92 LYS A N 1
ATOM 753 C CA . LYS A 1 92 ? 27.560 -11.476 -17.382 1.00 48.09 92 LYS A CA 1
ATOM 754 C C . LYS A 1 92 ? 28.487 -11.404 -16.167 1.00 48.09 92 LYS A C 1
ATOM 756 O O . LYS A 1 92 ? 29.674 -11.644 -16.353 1.00 48.09 92 LYS A O 1
ATOM 761 N N . THR A 1 93 ? 27.999 -11.083 -14.965 1.00 48.34 93 THR A N 1
ATOM 762 C CA . THR A 1 93 ? 28.885 -10.783 -13.817 1.00 48.34 93 THR A CA 1
ATOM 763 C C . THR A 1 93 ? 28.609 -11.562 -12.532 1.00 48.34 93 THR A C 1
ATOM 765 O O . THR A 1 93 ? 29.466 -11.552 -11.659 1.00 48.34 93 THR A O 1
ATOM 768 N N . GLY A 1 94 ? 27.473 -12.256 -12.387 1.00 40.28 94 GLY A N 1
ATOM 769 C CA . GLY A 1 94 ? 27.207 -13.129 -11.229 1.00 40.28 94 GLY A CA 1
ATOM 770 C C . GLY A 1 94 ? 27.052 -12.445 -9.857 1.00 40.28 94 GLY A C 1
ATOM 771 O O . GLY A 1 94 ? 26.693 -13.125 -8.900 1.00 40.28 94 GLY A O 1
ATOM 772 N N . GLU A 1 95 ? 27.266 -11.132 -9.742 1.00 38.69 95 GLU A N 1
ATOM 773 C CA . GLU A 1 95 ? 27.040 -10.356 -8.515 1.00 38.69 95 GLU A CA 1
ATOM 774 C C . GLU A 1 95 ? 25.820 -9.433 -8.654 1.00 38.69 95 GLU A C 1
ATOM 776 O O . GLU A 1 95 ? 25.677 -8.787 -9.699 1.00 38.69 95 GLU A O 1
ATOM 781 N N . PRO A 1 96 ? 24.960 -9.332 -7.621 1.00 41.34 96 PRO A N 1
ATOM 782 C CA . PRO A 1 96 ? 23.830 -8.421 -7.654 1.00 41.34 96 PRO A CA 1
ATOM 783 C C . PRO A 1 96 ? 24.277 -6.961 -7.489 1.00 41.34 96 PRO A C 1
ATOM 785 O O . PRO A 1 96 ? 25.030 -6.626 -6.568 1.00 41.34 96 PRO A O 1
ATOM 788 N N . LEU A 1 97 ? 23.808 -6.060 -8.356 1.00 39.69 97 LEU A N 1
ATOM 789 C CA . LEU A 1 97 ? 23.957 -4.616 -8.171 1.00 39.69 97 LEU A CA 1
ATOM 790 C C . LEU A 1 97 ? 23.280 -4.178 -6.861 1.00 39.69 97 LEU A C 1
ATOM 792 O O . LEU A 1 97 ? 22.217 -4.661 -6.468 1.00 39.69 97 LEU A O 1
ATOM 796 N N . ARG A 1 98 ? 23.872 -3.190 -6.180 1.00 41.19 98 ARG A N 1
ATOM 797 C CA . ARG A 1 98 ? 23.233 -2.532 -5.027 1.00 41.19 98 ARG A CA 1
ATOM 798 C C . ARG A 1 98 ? 21.866 -1.975 -5.445 1.00 41.19 98 ARG A C 1
ATOM 800 O O . ARG A 1 98 ? 21.809 -1.095 -6.300 1.00 41.19 98 ARG A O 1
ATOM 807 N N . GLY A 1 99 ? 20.793 -2.441 -4.802 1.00 48.62 99 GLY A N 1
ATOM 808 C CA . GLY A 1 99 ? 19.408 -2.076 -5.135 1.00 48.62 99 GLY A CA 1
ATOM 809 C C . GLY A 1 99 ? 18.593 -3.169 -5.838 1.00 48.62 99 GLY A C 1
ATOM 810 O O . GLY A 1 99 ? 17.454 -2.903 -6.202 1.00 48.62 99 GLY A O 1
ATOM 811 N N . GLU A 1 100 ? 19.142 -4.375 -6.001 1.00 54.19 100 GLU A N 1
ATOM 812 C CA . GLU A 1 100 ? 18.451 -5.584 -6.500 1.00 54.19 100 GLU A CA 1
ATOM 813 C C . GLU A 1 100 ? 17.712 -6.380 -5.410 1.00 54.19 100 GLU A C 1
ATOM 815 O O . GLU A 1 100 ? 17.196 -7.474 -5.628 1.00 54.19 100 GLU A O 1
ATOM 820 N N . GLU A 1 101 ? 17.689 -5.825 -4.210 1.00 65.56 101 GLU A N 1
ATOM 821 C CA . GLU A 1 101 ? 17.038 -6.375 -3.037 1.00 65.56 101 GLU A CA 1
ATOM 822 C C . GLU A 1 101 ? 15.525 -6.428 -3.292 1.00 65.56 101 GLU A C 1
ATOM 824 O O . GLU A 1 101 ? 14.966 -5.424 -3.757 1.00 65.56 101 GLU A O 1
ATOM 829 N N . PRO A 1 102 ? 14.832 -7.548 -2.995 1.00 71.50 102 PRO A N 1
ATOM 830 C CA . PRO A 1 102 ? 13.383 -7.575 -3.092 1.00 71.50 102 PRO A CA 1
ATOM 831 C C . PRO A 1 102 ? 12.841 -6.402 -2.281 1.00 71.50 102 PRO A C 1
ATOM 833 O O . PRO A 1 102 ? 13.278 -6.155 -1.152 1.00 71.50 102 PRO A O 1
ATOM 836 N N . PHE A 1 103 ? 11.915 -5.666 -2.881 1.00 83.69 103 PHE A N 1
ATOM 837 C CA . PHE A 1 103 ? 11.305 -4.497 -2.277 1.00 83.69 103 PHE A CA 1
ATOM 838 C C . PHE A 1 103 ? 9.804 -4.706 -2.219 1.00 83.69 103 PHE A C 1
ATOM 840 O O . PHE A 1 103 ? 9.194 -5.238 -3.144 1.00 83.69 103 PHE A O 1
ATOM 847 N N . CYS A 1 104 ? 9.203 -4.308 -1.111 1.00 87.25 104 CYS A N 1
ATOM 848 C CA . CYS A 1 104 ? 7.760 -4.276 -1.005 1.00 87.25 104 CYS A CA 1
ATOM 849 C C . CYS A 1 104 ? 7.360 -3.071 -0.159 1.00 87.25 104 CYS A C 1
ATOM 851 O O . CYS A 1 104 ? 7.910 -2.831 0.925 1.00 87.25 104 CYS A O 1
ATOM 853 N N . ARG A 1 105 ? 6.414 -2.300 -0.688 1.00 90.25 105 ARG A N 1
ATOM 854 C CA . ARG A 1 105 ? 5.773 -1.181 -0.014 1.00 90.25 105 ARG A CA 1
ATOM 855 C C . ARG A 1 105 ? 4.297 -1.482 0.190 1.00 90.25 105 ARG A C 1
ATOM 857 O O . ARG A 1 105 ? 3.571 -1.839 -0.736 1.00 90.25 105 ARG A O 1
ATOM 864 N N . MET A 1 106 ? 3.846 -1.273 1.414 1.00 93.44 106 MET A N 1
ATOM 865 C CA . MET A 1 106 ? 2.443 -1.371 1.783 1.00 93.44 106 MET A CA 1
ATOM 866 C C . MET A 1 106 ? 1.965 -0.043 2.352 1.00 93.44 106 MET A C 1
ATOM 868 O O . MET A 1 106 ? 2.727 0.664 3.019 1.00 93.44 106 MET A O 1
ATOM 872 N N . LEU A 1 107 ? 0.710 0.296 2.082 1.00 95.00 107 LEU A N 1
ATOM 873 C CA . LEU A 1 107 ? 0.040 1.433 2.694 1.00 95.00 107 LEU A CA 1
ATOM 874 C C . LEU A 1 107 ? -0.671 0.952 3.958 1.00 95.00 107 LEU A C 1
ATOM 876 O O . LEU A 1 107 ? -1.383 -0.055 3.925 1.00 95.00 107 LEU A O 1
ATOM 880 N N . ALA A 1 108 ? -0.470 1.653 5.069 1.00 95.19 108 ALA A N 1
ATOM 881 C CA . ALA A 1 108 ? -1.056 1.276 6.347 1.00 95.19 108 ALA A CA 1
ATOM 882 C C . ALA A 1 108 ? -1.586 2.486 7.115 1.00 95.19 108 ALA A C 1
ATOM 884 O O . ALA A 1 108 ? -1.003 3.571 7.071 1.00 95.19 108 ALA A O 1
ATOM 885 N N . ILE A 1 109 ? -2.660 2.261 7.866 1.00 94.88 109 ILE A N 1
ATOM 886 C CA . ILE A 1 109 ? -3.161 3.184 8.884 1.00 94.88 109 ILE A CA 1
ATOM 887 C C . ILE A 1 109 ? -2.584 2.707 10.206 1.00 94.88 109 ILE A C 1
ATOM 889 O O . ILE A 1 109 ? -2.828 1.566 10.597 1.00 94.88 109 ILE A O 1
ATOM 893 N N . VAL A 1 110 ? -1.786 3.541 10.868 1.00 94.62 110 VAL A N 1
ATOM 894 C CA . VAL A 1 110 ? -1.030 3.128 12.054 1.00 94.62 110 VAL A CA 1
ATOM 895 C C . VAL A 1 110 ? -1.167 4.113 13.201 1.00 94.62 110 VAL A C 1
ATOM 897 O O . VAL A 1 110 ? -1.310 5.318 12.998 1.00 94.62 110 VAL A O 1
ATOM 900 N N . SER A 1 111 ? -1.000 3.588 14.407 1.00 92.88 111 SER A N 1
ATOM 901 C CA . SER A 1 111 ? -0.800 4.342 15.635 1.00 92.88 111 SER A CA 1
ATOM 902 C C . SER A 1 111 ? 0.326 3.718 16.462 1.00 92.88 111 SER A C 1
ATOM 904 O O . SER A 1 111 ? 0.673 2.546 16.298 1.00 92.88 111 SER A O 1
ATOM 906 N N . SER A 1 112 ? 0.935 4.504 17.349 1.00 90.31 112 SER A N 1
ATOM 907 C CA . SER A 1 112 ? 1.875 3.990 18.356 1.00 90.31 112 SER A CA 1
ATOM 908 C C . SER A 1 112 ? 1.171 3.353 19.559 1.00 90.31 112 SER A C 1
ATOM 910 O O . SER A 1 112 ? 1.826 2.678 20.352 1.00 90.31 112 SER A O 1
ATOM 912 N N . VAL A 1 113 ? -0.145 3.548 19.692 1.00 88.38 113 VAL A N 1
ATOM 913 C CA . VAL A 1 113 ? -0.980 2.985 20.763 1.00 88.38 113 VAL A CA 1
ATOM 914 C C . VAL A 1 113 ? -2.157 2.199 20.167 1.00 88.38 113 VAL A C 1
ATOM 916 O O . VAL A 1 113 ? -2.637 2.556 19.092 1.00 88.38 113 VAL A O 1
ATOM 919 N N . PRO A 1 114 ? -2.610 1.108 20.805 1.00 82.12 114 PRO A N 1
ATOM 920 C CA . PRO A 1 114 ? -3.661 0.249 20.254 1.00 82.12 114 PRO A CA 1
ATOM 921 C C . PRO A 1 114 ? -5.053 0.901 20.213 1.00 82.12 114 PRO A C 1
ATOM 923 O O . PRO A 1 114 ? -5.912 0.419 19.480 1.00 82.12 114 PRO A O 1
ATOM 926 N N . GLU A 1 115 ? -5.277 1.979 20.964 1.00 82.50 115 GLU A N 1
ATOM 927 C CA . GLU A 1 115 ? -6.535 2.735 21.011 1.00 82.50 115 GLU A CA 1
ATOM 928 C C . GLU A 1 115 ? -6.668 3.772 19.882 1.00 82.50 115 GLU A C 1
ATOM 930 O O . GLU A 1 115 ? -7.696 4.430 19.787 1.00 82.50 115 GLU A O 1
ATOM 935 N N . PHE A 1 116 ? -5.642 3.949 19.039 1.00 82.69 116 PHE A N 1
ATOM 936 C CA . PHE A 1 116 ? -5.647 4.901 17.917 1.00 82.69 116 PHE A CA 1
ATOM 937 C C . PHE A 1 116 ? -5.918 6.362 18.286 1.00 82.69 116 PHE A C 1
ATOM 939 O O . PHE A 1 116 ? -6.369 7.124 17.444 1.00 82.69 116 PHE A O 1
ATOM 946 N N . THR A 1 117 ? -5.536 6.813 19.487 1.00 81.94 117 THR A N 1
ATOM 947 C CA . THR A 1 117 ? -5.688 8.230 19.886 1.00 81.94 117 THR A CA 1
ATOM 948 C C . THR A 1 117 ? -5.131 9.208 18.845 1.00 81.94 117 THR A C 1
ATOM 950 O O . THR A 1 117 ? -5.695 10.273 18.621 1.00 81.94 117 THR A O 1
ATOM 953 N N . GLU A 1 118 ? -4.040 8.816 18.183 1.00 84.56 118 GLU A N 1
ATOM 954 C CA . GLU A 1 118 ? -3.520 9.459 16.980 1.00 84.56 118 GLU A CA 1
ATOM 955 C C . GLU A 1 118 ? -3.273 8.387 15.915 1.00 84.56 118 GLU A C 1
ATOM 957 O O . GLU A 1 118 ? -2.376 7.546 16.065 1.00 84.56 118 GLU A O 1
ATOM 962 N N . ALA A 1 119 ? -4.065 8.406 14.843 1.00 90.31 119 ALA A N 1
ATOM 963 C CA . ALA A 1 119 ? -3.842 7.577 13.667 1.00 90.31 119 ALA A CA 1
ATOM 964 C C . ALA A 1 119 ? -3.196 8.395 12.552 1.00 90.31 119 ALA A C 1
ATOM 966 O O . ALA A 1 119 ? -3.453 9.587 12.392 1.00 90.31 119 ALA A O 1
ATOM 967 N N . LYS A 1 120 ? -2.376 7.737 11.740 1.00 91.44 120 LYS A N 1
ATOM 968 C CA . LYS A 1 120 ? -1.827 8.339 10.529 1.00 91.44 120 LYS A CA 1
ATOM 969 C C . LYS A 1 120 ? -1.646 7.318 9.429 1.00 91.44 120 LYS A C 1
ATOM 971 O O . LYS A 1 120 ? -1.400 6.137 9.680 1.00 91.44 120 LYS A O 1
ATOM 976 N N . LEU A 1 121 ? -1.703 7.816 8.206 1.00 93.19 121 LEU A N 1
ATOM 977 C CA . LEU A 1 121 ? -1.343 7.060 7.024 1.00 93.19 121 LEU A CA 1
ATOM 978 C C . LEU A 1 121 ? 0.187 7.000 6.902 1.00 93.19 121 LEU A C 1
ATOM 980 O O . LEU A 1 121 ? 0.872 8.015 7.047 1.00 93.19 121 LEU A O 1
ATOM 984 N N . VAL A 1 122 ? 0.738 5.814 6.657 1.00 93.62 122 VAL A N 1
ATOM 985 C CA . VAL A 1 122 ? 2.183 5.608 6.482 1.00 93.62 122 VAL A CA 1
ATOM 986 C C . VAL A 1 122 ? 2.469 4.608 5.379 1.00 93.62 122 VAL A C 1
ATOM 988 O O . VAL A 1 122 ? 1.660 3.729 5.076 1.00 93.62 122 VAL A O 1
ATOM 991 N N . TYR A 1 123 ? 3.693 4.673 4.865 1.00 93.25 123 TYR A N 1
ATOM 992 C CA . TYR A 1 123 ? 4.262 3.555 4.130 1.00 93.25 123 TYR A CA 1
ATOM 993 C C . TYR A 1 123 ? 5.037 2.621 5.036 1.00 93.25 123 TYR A C 1
ATOM 995 O O . TYR A 1 123 ? 5.986 3.042 5.701 1.00 93.25 123 TYR A O 1
ATOM 1003 N N . LEU A 1 124 ? 4.694 1.340 4.972 1.00 92.94 124 LEU A N 1
ATOM 1004 C CA . LEU A 1 124 ? 5.555 0.266 5.435 1.00 92.94 124 LEU A CA 1
ATOM 1005 C C . LEU A 1 124 ? 6.448 -0.156 4.271 1.00 92.94 124 LEU A C 1
ATOM 1007 O O . LEU A 1 124 ? 5.963 -0.661 3.265 1.00 92.94 124 LEU A O 1
ATOM 1011 N N . GLU A 1 125 ? 7.751 0.070 4.396 1.00 90.75 125 GLU A N 1
ATOM 1012 C CA . GLU A 1 125 ? 8.744 -0.385 3.423 1.00 90.75 125 GLU A CA 1
ATOM 1013 C C . GLU A 1 125 ? 9.562 -1.530 4.003 1.00 90.75 125 GLU A C 1
ATOM 1015 O O . GLU A 1 125 ? 10.149 -1.394 5.081 1.00 90.75 125 GLU A O 1
ATOM 1020 N N . ALA A 1 126 ? 9.690 -2.610 3.241 1.00 88.88 126 ALA A N 1
ATOM 1021 C CA . ALA A 1 126 ? 10.661 -3.652 3.521 1.00 88.88 126 ALA A CA 1
ATOM 1022 C C . ALA A 1 126 ? 11.603 -3.873 2.337 1.00 88.88 126 ALA A C 1
ATOM 1024 O O . ALA A 1 126 ? 11.225 -3.722 1.174 1.00 88.88 126 ALA A O 1
ATOM 1025 N N . ARG A 1 127 ? 12.847 -4.223 2.667 1.00 84.12 127 ARG A N 1
ATOM 1026 C CA . ARG A 1 127 ? 13.916 -4.595 1.732 1.00 84.12 127 ARG A CA 1
ATOM 1027 C C . ARG A 1 127 ? 14.559 -5.895 2.195 1.00 84.12 127 ARG A C 1
ATOM 1029 O O . ARG A 1 127 ? 14.521 -6.193 3.394 1.00 84.12 127 ARG A O 1
ATOM 1036 N N . ASP A 1 128 ? 15.146 -6.648 1.272 1.00 78.62 128 ASP A N 1
ATOM 1037 C CA . ASP A 1 128 ? 15.877 -7.889 1.564 1.00 78.62 128 ASP A CA 1
ATOM 1038 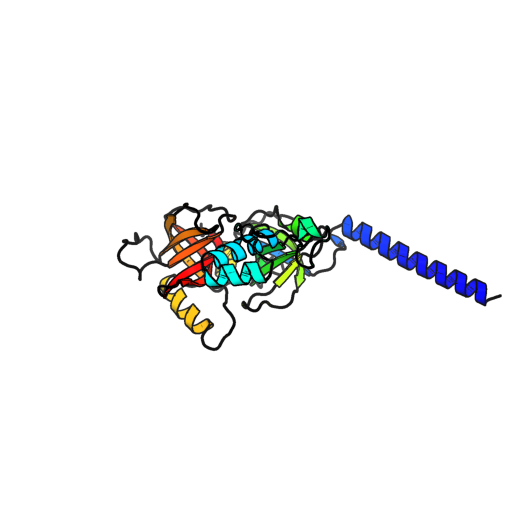C C . ASP A 1 128 ? 15.059 -8.887 2.397 1.00 78.62 128 ASP A C 1
ATOM 1040 O O . ASP A 1 128 ? 13.891 -9.163 2.125 1.00 78.62 128 ASP A O 1
ATOM 1044 N N . GLY A 1 129 ? 15.659 -9.416 3.469 1.00 73.31 129 GLY A N 1
ATOM 1045 C CA . GLY A 1 129 ? 15.013 -10.304 4.420 1.00 73.31 129 GLY A CA 1
ATOM 1046 C C . GLY A 1 129 ? 13.793 -9.678 5.098 1.00 73.31 129 GLY A C 1
ATOM 1047 O O . GLY A 1 129 ? 12.920 -10.418 5.538 1.00 73.31 129 GLY A O 1
ATOM 1048 N N . GLY A 1 130 ? 13.677 -8.347 5.149 1.00 79.12 130 GLY A N 1
ATOM 1049 C CA . GLY A 1 130 ? 12.465 -7.682 5.627 1.00 79.12 130 GLY A CA 1
ATOM 1050 C C . GLY A 1 130 ? 11.239 -7.991 4.765 1.00 79.12 130 GLY A C 1
ATOM 1051 O O . GLY A 1 130 ? 10.133 -8.054 5.297 1.00 79.12 130 GLY A O 1
ATOM 1052 N N . VAL A 1 131 ? 11.407 -8.245 3.459 1.00 83.88 131 VAL A N 1
ATOM 1053 C CA . VAL A 1 131 ? 10.281 -8.597 2.574 1.00 83.88 131 VAL A CA 1
ATOM 1054 C C . VAL A 1 131 ? 9.602 -9.880 3.027 1.00 83.88 131 VAL A C 1
ATOM 1056 O O . VAL A 1 131 ? 8.381 -9.970 2.959 1.00 83.88 131 VAL A O 1
ATOM 1059 N N . GLN A 1 132 ? 10.351 -10.836 3.583 1.00 79.69 132 GLN A N 1
ATOM 1060 C CA . GLN A 1 132 ? 9.769 -12.066 4.123 1.00 79.69 132 GLN A CA 1
ATOM 1061 C C . GLN A 1 132 ? 8.806 -11.803 5.291 1.00 79.69 132 GLN A C 1
ATOM 1063 O O . GLN A 1 132 ? 7.900 -12.599 5.506 1.00 79.69 132 GLN A O 1
ATOM 1068 N N . SER A 1 133 ? 8.964 -10.691 6.021 1.00 80.19 133 SER A N 1
ATOM 1069 C CA . SER A 1 133 ? 8.048 -10.305 7.102 1.00 80.19 133 SER A CA 1
ATOM 1070 C C . SER A 1 133 ? 6.733 -9.718 6.604 1.00 80.19 133 SER A C 1
ATOM 1072 O O . SER A 1 133 ? 5.755 -9.774 7.346 1.00 80.19 133 SER A O 1
ATOM 1074 N N . ILE A 1 134 ? 6.717 -9.119 5.406 1.00 85.56 134 ILE A N 1
ATOM 1075 C CA . ILE A 1 134 ? 5.544 -8.386 4.911 1.00 85.56 134 ILE A CA 1
ATOM 1076 C C . ILE A 1 134 ? 4.844 -9.045 3.724 1.00 85.56 134 ILE A C 1
ATOM 1078 O O . ILE A 1 134 ? 3.662 -8.805 3.523 1.00 85.56 134 ILE A O 1
ATOM 1082 N N . LYS A 1 135 ? 5.528 -9.900 2.958 1.00 80.88 135 LYS A N 1
ATOM 1083 C CA . LYS A 1 135 ? 5.002 -10.466 1.705 1.00 80.88 135 LYS A CA 1
ATOM 1084 C C . LYS A 1 135 ? 3.664 -11.204 1.837 1.00 80.88 135 LYS A C 1
ATOM 1086 O O . LYS A 1 135 ? 2.876 -11.168 0.902 1.00 80.88 135 LYS A O 1
ATOM 1091 N N . ASP A 1 136 ? 3.420 -11.837 2.985 1.00 83.12 136 ASP A N 1
ATOM 1092 C CA . ASP A 1 136 ? 2.246 -12.684 3.229 1.00 83.12 136 ASP A CA 1
ATOM 1093 C C . ASP A 1 136 ? 1.214 -11.990 4.139 1.00 83.12 136 ASP A C 1
ATOM 1095 O O . ASP A 1 136 ? 0.302 -12.635 4.666 1.00 83.12 136 ASP A O 1
ATOM 1099 N N . LEU A 1 137 ? 1.360 -10.680 4.381 1.00 89.19 137 LEU A N 1
ATOM 1100 C CA . LEU A 1 137 ? 0.382 -9.931 5.166 1.00 89.19 137 LEU A CA 1
ATOM 1101 C C . LEU A 1 137 ? -0.933 -9.825 4.403 1.00 89.19 137 LEU A C 1
ATOM 1103 O O . LEU A 1 137 ? -0.972 -9.515 3.213 1.00 89.19 137 LEU A O 1
ATOM 1107 N N . LYS A 1 138 ? -2.024 -10.059 5.126 1.00 91.31 138 LYS A N 1
ATOM 1108 C CA . LYS A 1 138 ? -3.374 -9.903 4.604 1.00 91.31 138 LYS A CA 1
ATOM 1109 C C . LYS A 1 138 ? -3.762 -8.432 4.682 1.00 91.31 138 LYS A C 1
ATOM 1111 O O . LYS A 1 138 ? -3.556 -7.790 5.712 1.00 91.31 138 LYS A O 1
ATOM 1116 N N . LEU A 1 139 ? -4.341 -7.914 3.603 1.00 92.56 139 LEU A N 1
ATOM 1117 C CA . LEU A 1 139 ? -4.968 -6.597 3.631 1.00 92.56 139 LEU A CA 1
ATOM 1118 C C . LEU A 1 139 ? -6.167 -6.606 4.592 1.00 92.56 139 LEU A C 1
ATOM 1120 O O . LEU A 1 139 ? -6.763 -7.653 4.849 1.00 92.56 139 LEU A O 1
ATOM 1124 N N . TRP A 1 140 ? -6.463 -5.439 5.154 1.00 92.19 140 TRP A N 1
ATOM 1125 C CA . TRP A 1 140 ? -7.515 -5.138 6.133 1.00 92.19 140 TRP A CA 1
ATOM 1126 C C . TRP A 1 140 ? -7.440 -5.918 7.449 1.00 92.19 140 TRP A C 1
ATOM 1128 O O . TRP A 1 140 ? -8.278 -5.733 8.326 1.00 92.19 140 TRP A O 1
ATOM 1138 N N . GLN A 1 141 ? -6.400 -6.730 7.642 1.00 92.19 141 GLN A N 1
ATOM 1139 C CA . GLN A 1 141 ? -6.103 -7.369 8.915 1.00 92.19 141 GLN A CA 1
ATOM 1140 C C . GLN A 1 141 ? -5.387 -6.386 9.848 1.00 92.19 141 GLN A C 1
ATOM 1142 O O . GLN A 1 141 ? -4.503 -5.629 9.434 1.00 92.19 141 GLN A O 1
ATOM 1147 N N . PHE A 1 142 ? -5.752 -6.438 11.128 1.00 91.81 142 PHE A N 1
ATOM 1148 C CA . PHE A 1 142 ? -5.097 -5.673 12.177 1.00 91.81 142 PHE A CA 1
ATOM 1149 C C . PHE A 1 142 ? -3.834 -6.375 12.680 1.00 91.81 142 PHE A C 1
ATOM 1151 O O . PHE A 1 142 ? -3.854 -7.574 12.991 1.00 91.81 142 PHE A O 1
ATOM 1158 N N . TYR A 1 143 ? -2.745 -5.617 12.794 1.00 91.50 143 TYR A N 1
ATOM 1159 C CA . TYR A 1 143 ? -1.449 -6.112 13.234 1.00 91.50 143 TYR A CA 1
ATOM 1160 C C . TYR A 1 143 ? -0.841 -5.250 14.335 1.00 91.50 143 TYR A C 1
ATOM 1162 O O . TYR A 1 143 ? -0.843 -4.021 14.266 1.00 91.50 143 TYR A O 1
ATOM 1170 N N . LYS A 1 144 ? -0.192 -5.919 15.288 1.00 90.19 144 LYS A N 1
ATOM 1171 C CA . LYS A 1 144 ? 0.865 -5.339 16.119 1.00 90.19 144 LYS A CA 1
ATOM 1172 C C . LYS A 1 144 ? 2.212 -5.700 15.515 1.00 90.19 144 LYS A C 1
ATOM 1174 O O . LYS A 1 144 ? 2.499 -6.874 15.275 1.00 90.19 144 LYS A O 1
ATOM 1179 N N . PHE A 1 145 ? 3.058 -4.708 15.296 1.00 88.69 145 PHE A N 1
ATOM 1180 C CA . PHE A 1 145 ? 4.364 -4.918 14.685 1.00 88.69 145 PHE A CA 1
ATOM 1181 C C . PHE A 1 145 ? 5.384 -3.915 15.206 1.00 88.69 145 PHE A C 1
ATOM 1183 O O . PHE A 1 145 ? 5.052 -2.936 15.872 1.00 88.69 145 PHE A O 1
ATOM 1190 N N . LYS A 1 146 ? 6.658 -4.176 14.918 1.00 86.81 146 LYS A N 1
ATOM 1191 C CA . LYS A 1 146 ? 7.726 -3.201 15.128 1.00 86.81 146 LYS A CA 1
ATOM 1192 C C . LYS A 1 146 ? 8.137 -2.603 13.793 1.00 86.81 146 LYS A C 1
ATOM 1194 O O . LYS A 1 146 ? 8.101 -3.285 12.772 1.00 86.81 146 LYS A O 1
ATOM 1199 N N . ALA A 1 147 ? 8.592 -1.359 13.807 1.00 89.31 147 ALA A N 1
ATOM 1200 C CA . ALA A 1 147 ? 9.252 -0.750 12.659 1.00 89.31 147 ALA A CA 1
ATOM 1201 C C . ALA A 1 147 ? 10.162 0.399 13.104 1.00 89.31 147 ALA A C 1
ATOM 1203 O O . ALA A 1 147 ? 10.030 0.931 14.206 1.00 89.31 147 ALA A O 1
ATOM 1204 N N . ASN A 1 148 ? 11.098 0.798 12.246 1.00 88.62 148 ASN A N 1
ATOM 1205 C CA . ASN A 1 148 ? 11.910 1.992 12.484 1.00 88.62 148 ASN A CA 1
ATOM 1206 C C . ASN A 1 148 ? 11.363 3.160 11.669 1.00 88.62 148 ASN A C 1
ATOM 1208 O O . ASN A 1 148 ? 11.044 2.986 10.495 1.00 88.62 148 ASN A O 1
ATOM 1212 N N . LYS A 1 149 ? 11.331 4.365 12.240 1.00 89.31 149 LYS A N 1
ATOM 1213 C CA . LYS A 1 149 ? 11.032 5.566 11.454 1.00 89.31 149 LYS A CA 1
ATOM 1214 C C . LYS A 1 149 ? 12.116 5.767 10.390 1.00 89.31 149 LYS A C 1
ATOM 1216 O O . LYS A 1 149 ? 13.306 5.847 10.695 1.00 89.31 149 LYS A O 1
ATOM 1221 N N . GLY A 1 150 ? 11.699 5.809 9.132 1.00 84.56 150 GLY A N 1
ATOM 1222 C CA . GLY A 1 150 ? 12.534 6.176 8.000 1.00 84.56 150 GLY A CA 1
ATOM 1223 C C . GLY A 1 150 ? 12.565 7.688 7.793 1.00 84.56 150 GLY A C 1
ATOM 1224 O O . GLY A 1 150 ? 11.834 8.444 8.428 1.00 84.56 150 GLY A O 1
ATOM 1225 N N . LYS A 1 151 ? 13.395 8.142 6.850 1.00 80.50 151 LYS A N 1
ATOM 1226 C CA . LYS A 1 151 ? 13.301 9.520 6.348 1.00 80.50 151 LYS A CA 1
ATOM 1227 C C . LYS A 1 151 ? 11.941 9.714 5.668 1.00 80.50 151 LYS A C 1
ATOM 1229 O O . LYS A 1 151 ? 11.542 8.833 4.899 1.00 80.50 151 LYS A O 1
ATOM 1234 N N . LYS A 1 152 ? 11.281 10.850 5.937 1.00 71.88 152 LYS A N 1
ATOM 1235 C CA . LYS A 1 152 ? 10.040 11.256 5.258 1.00 71.88 152 LYS A CA 1
ATOM 1236 C C . LYS A 1 152 ? 10.209 11.160 3.743 1.00 71.88 152 LYS A C 1
ATOM 1238 O O . LYS A 1 152 ? 11.286 11.466 3.218 1.00 71.88 152 LYS A O 1
ATOM 1243 N N . GLN A 1 153 ? 9.172 10.685 3.061 1.00 68.56 153 GLN A N 1
ATOM 1244 C CA . GLN A 1 153 ? 9.179 10.652 1.603 1.00 68.56 153 GLN A CA 1
ATOM 1245 C C . GLN A 1 153 ? 8.908 12.042 1.033 1.00 68.56 153 GLN A C 1
ATOM 1247 O O . GLN A 1 153 ? 8.355 12.899 1.710 1.00 68.56 153 GLN A O 1
ATOM 1252 N N . ARG A 1 154 ? 9.269 12.239 -0.241 1.00 64.44 154 ARG A N 1
ATOM 1253 C CA . ARG A 1 154 ? 8.892 13.441 -1.005 1.00 64.44 154 ARG A CA 1
ATOM 1254 C C . ARG A 1 154 ? 7.385 13.544 -1.255 1.00 64.44 154 ARG A C 1
ATOM 1256 O O . ARG A 1 154 ? 6.936 14.523 -1.828 1.00 64.44 154 ARG A O 1
ATOM 1263 N N . ASP A 1 155 ? 6.626 12.540 -0.837 1.00 66.94 155 ASP A N 1
ATOM 1264 C CA . ASP A 1 155 ? 5.200 12.426 -1.099 1.00 66.94 155 ASP A CA 1
ATOM 1265 C C . ASP A 1 155 ? 4.365 12.728 0.163 1.00 66.94 155 ASP A C 1
ATOM 1267 O O . ASP A 1 155 ? 3.255 12.221 0.305 1.00 66.94 155 ASP A O 1
ATOM 1271 N N . GLY A 1 156 ? 4.928 13.476 1.122 1.00 69.44 156 GLY A N 1
ATOM 1272 C CA . GLY A 1 156 ? 4.254 13.952 2.339 1.00 69.44 156 GLY A CA 1
ATOM 1273 C C . GLY A 1 156 ? 4.019 12.905 3.437 1.00 69.44 156 GLY A C 1
ATOM 1274 O O . GLY A 1 156 ? 3.770 13.266 4.585 1.00 69.44 156 GLY A O 1
ATOM 1275 N N . LEU A 1 157 ? 4.145 11.609 3.129 1.00 84.12 157 LEU A N 1
ATOM 1276 C CA . LEU A 1 157 ? 3.891 10.528 4.086 1.00 84.12 157 LEU A CA 1
ATOM 1277 C C . LEU A 1 157 ? 5.118 10.107 4.898 1.00 84.12 157 LEU A C 1
ATOM 1279 O O . LEU A 1 157 ? 6.254 10.007 4.408 1.00 84.12 157 LEU A O 1
ATOM 1283 N N . ASP A 1 158 ? 4.842 9.774 6.158 1.00 88.81 158 ASP A N 1
ATOM 1284 C CA . ASP A 1 158 ? 5.788 9.110 7.039 1.00 88.81 158 ASP A CA 1
ATOM 1285 C C . ASP A 1 158 ? 6.118 7.711 6.509 1.00 88.81 158 ASP A C 1
ATOM 1287 O O . ASP A 1 158 ? 5.274 6.974 5.990 1.00 88.81 158 ASP A O 1
ATOM 1291 N N . LYS A 1 159 ? 7.382 7.332 6.686 1.00 91.44 159 LYS A N 1
ATOM 1292 C CA . LYS A 1 159 ? 7.879 6.012 6.330 1.00 91.44 159 LYS A CA 1
ATOM 1293 C C . LYS A 1 159 ? 8.232 5.216 7.576 1.00 91.44 159 LYS A C 1
ATOM 1295 O O . LYS A 1 159 ? 9.020 5.680 8.399 1.00 91.44 159 LYS A O 1
ATOM 1300 N N . LEU A 1 160 ? 7.768 3.977 7.636 1.00 91.69 160 LEU A N 1
ATOM 1301 C CA . LEU A 1 160 ? 8.196 2.964 8.588 1.00 91.69 160 LEU A CA 1
ATOM 1302 C C . LEU A 1 160 ? 8.950 1.853 7.850 1.00 91.69 160 LEU A C 1
ATOM 1304 O O . LEU A 1 160 ? 8.474 1.305 6.862 1.00 91.69 160 LEU A O 1
ATOM 1308 N N . VAL A 1 161 ? 10.157 1.538 8.313 1.00 89.88 161 VAL A N 1
ATOM 1309 C CA . VAL A 1 161 ? 11.059 0.569 7.686 1.00 89.88 161 VAL A CA 1
ATOM 1310 C C . VAL A 1 161 ? 11.083 -0.725 8.491 1.00 89.88 161 VAL A C 1
ATOM 1312 O O . VAL A 1 161 ? 11.462 -0.730 9.669 1.00 89.88 161 VAL A O 1
ATOM 1315 N N . VAL A 1 162 ? 10.744 -1.821 7.817 1.00 87.06 162 VAL A N 1
ATOM 1316 C CA . VAL A 1 162 ? 10.829 -3.201 8.301 1.00 87.06 162 VAL A CA 1
ATOM 1317 C C . VAL A 1 162 ? 12.131 -3.801 7.774 1.00 87.06 162 VAL A C 1
ATOM 1319 O O . VAL A 1 162 ? 12.246 -4.172 6.609 1.00 87.06 162 VAL A O 1
ATOM 1322 N N . SER A 1 163 ? 13.159 -3.831 8.620 1.00 73.81 163 SER A N 1
ATOM 1323 C CA . SER A 1 163 ? 14.537 -4.100 8.183 1.00 73.81 163 SER A CA 1
ATOM 1324 C C . SER A 1 163 ? 14.999 -5.542 8.368 1.00 73.81 163 SER A C 1
ATOM 1326 O O . SER A 1 163 ? 16.044 -5.911 7.837 1.00 73.81 163 SER A O 1
ATOM 1328 N N . LYS A 1 164 ? 14.283 -6.361 9.145 1.00 70.81 164 LYS A N 1
ATOM 1329 C CA . LYS A 1 164 ? 14.680 -7.752 9.398 1.00 70.81 164 LYS A CA 1
ATOM 1330 C C . LYS A 1 164 ? 13.469 -8.688 9.400 1.00 70.81 164 LYS A C 1
ATOM 1332 O O . LYS A 1 164 ? 12.421 -8.277 9.891 1.00 70.81 164 LYS A O 1
ATOM 1337 N N . PRO A 1 165 ? 13.657 -9.969 9.029 1.00 64.25 165 PRO A N 1
ATOM 1338 C CA . PRO A 1 165 ? 12.647 -11.021 9.189 1.00 64.25 165 PRO A CA 1
ATOM 1339 C C . PRO A 1 165 ? 12.038 -11.075 10.603 1.00 64.25 165 PRO A C 1
ATOM 1341 O O . PRO A 1 165 ? 10.862 -11.375 10.796 1.00 64.25 165 PRO A O 1
ATOM 1344 N N . ALA A 1 166 ? 12.857 -10.756 11.610 1.00 60.25 166 ALA A N 1
ATOM 1345 C CA . ALA A 1 166 ? 12.494 -10.797 13.019 1.00 60.25 166 ALA A CA 1
ATOM 1346 C C . ALA A 1 166 ? 11.439 -9.761 13.451 1.00 60.25 166 ALA A C 1
ATOM 1348 O O . ALA A 1 166 ? 10.838 -9.918 14.517 1.00 60.25 166 ALA A O 1
ATOM 1349 N N . TYR A 1 167 ? 11.180 -8.726 12.642 1.00 64.56 167 TYR A N 1
ATOM 1350 C CA . TYR A 1 167 ? 10.055 -7.806 12.832 1.00 64.56 167 TYR A CA 1
ATOM 1351 C C . TYR A 1 167 ? 8.750 -8.534 12.468 1.00 64.56 167 TYR A C 1
ATOM 1353 O O . TYR A 1 167 ? 8.140 -8.278 11.433 1.00 64.56 167 TYR A O 1
ATOM 1361 N N . ARG A 1 168 ? 8.360 -9.516 13.290 1.00 68.62 168 ARG A N 1
ATOM 1362 C CA . ARG A 1 168 ? 7.146 -10.306 13.078 1.00 68.62 168 ARG A CA 1
ATOM 1363 C C . ARG A 1 168 ? 5.922 -9.414 13.248 1.00 68.62 168 ARG A C 1
ATOM 1365 O O . ARG A 1 168 ? 5.809 -8.688 14.235 1.00 68.62 168 ARG A O 1
ATOM 1372 N N . PHE A 1 169 ? 5.007 -9.524 12.299 1.00 85.06 169 PHE A N 1
ATOM 1373 C CA . PHE A 1 169 ? 3.674 -8.956 12.386 1.00 85.06 169 PHE A CA 1
ATOM 1374 C C . PHE A 1 169 ? 2.793 -9.951 13.128 1.00 85.06 169 PHE A C 1
ATOM 1376 O O . PHE A 1 169 ? 2.607 -11.084 12.684 1.00 85.06 169 PHE A O 1
ATOM 1383 N N . GLN A 1 170 ? 2.288 -9.543 14.285 1.00 86.38 170 GLN A N 1
ATOM 1384 C CA . GLN A 1 170 ? 1.353 -10.342 15.055 1.00 86.38 170 GLN A CA 1
ATOM 1385 C C . GLN A 1 170 ? -0.065 -9.919 14.668 1.00 86.38 170 GLN A C 1
ATOM 1387 O O . GLN A 1 170 ? -0.447 -8.793 14.996 1.00 86.38 170 GLN A O 1
ATOM 1392 N N . PRO A 1 171 ? -0.842 -10.771 13.974 1.00 88.44 171 PRO A N 1
ATOM 1393 C CA . PRO A 1 171 ? -2.247 -10.482 13.746 1.00 88.44 171 PRO A CA 1
ATOM 1394 C C . PRO A 1 171 ? -2.968 -10.479 15.094 1.00 88.44 171 PRO A C 1
ATOM 1396 O O . PRO A 1 171 ? -2.765 -11.372 15.921 1.00 88.44 171 PRO A O 1
ATOM 1399 N N . ILE A 1 172 ? -3.785 -9.460 15.319 1.00 86.50 172 ILE A N 1
ATOM 1400 C CA . ILE A 1 172 ? -4.634 -9.339 16.502 1.00 86.50 172 ILE A CA 1
ATOM 1401 C C . ILE A 1 172 ? -6.072 -9.233 16.001 1.00 86.50 172 ILE A C 1
ATOM 1403 O O . ILE A 1 172 ? -6.338 -8.537 15.024 1.00 86.50 172 ILE A O 1
ATOM 1407 N N . GLN A 1 173 ? -6.988 -9.952 16.642 1.00 85.88 173 GLN A N 1
ATOM 1408 C CA . GLN A 1 173 ? -8.413 -9.755 16.404 1.00 85.88 173 GLN A CA 1
ATOM 1409 C C . GLN A 1 173 ? -8.886 -8.558 17.224 1.00 85.88 173 GLN A C 1
ATOM 1411 O O . GLN A 1 173 ? -8.602 -8.474 18.418 1.00 85.88 173 GLN A O 1
ATOM 1416 N N . VAL A 1 174 ? -9.566 -7.634 16.557 1.00 85.31 174 VAL A N 1
ATOM 1417 C CA . VAL A 1 174 ? -10.159 -6.430 17.143 1.00 85.31 174 VAL A CA 1
ATOM 1418 C C . VAL A 1 174 ? -11.611 -6.337 16.699 1.00 85.31 174 VAL A C 1
ATOM 1420 O O . VAL A 1 174 ? -11.970 -6.885 15.658 1.00 85.31 174 VAL A O 1
ATOM 1423 N N . GLU A 1 175 ? -12.433 -5.673 17.506 1.00 83.56 175 GLU A N 1
ATOM 1424 C CA . GLU A 1 175 ? -13.865 -5.507 17.230 1.00 83.56 175 GLU A CA 1
ATOM 1425 C C . GLU A 1 175 ? -14.147 -4.369 16.238 1.00 83.56 175 GLU A C 1
ATOM 1427 O O . GLU A 1 175 ? -15.145 -4.422 15.527 1.00 83.56 175 GLU A O 1
ATOM 1432 N N . TYR A 1 176 ? -13.255 -3.376 16.154 1.00 82.56 176 TYR A N 1
ATOM 1433 C CA . TYR A 1 176 ? -13.399 -2.223 15.265 1.00 82.56 176 TYR A CA 1
ATOM 1434 C C . TYR A 1 176 ? -12.853 -2.487 13.856 1.00 82.56 176 TYR A C 1
ATOM 1436 O O . TYR A 1 176 ? -11.840 -3.173 13.668 1.00 82.56 176 TYR A O 1
ATOM 1444 N N . LYS A 1 177 ? -13.498 -1.892 12.851 1.00 86.50 177 LYS A N 1
ATOM 1445 C CA . LYS A 1 177 ? -13.090 -1.954 11.439 1.00 86.50 177 LYS A CA 1
ATOM 1446 C C . LYS A 1 177 ? -12.124 -0.817 11.073 1.00 86.50 177 LYS A C 1
ATOM 1448 O O . LYS A 1 177 ? -12.141 0.240 11.705 1.00 86.50 177 LYS A O 1
ATOM 1453 N N . PRO A 1 178 ? -11.311 -0.963 10.004 1.00 87.25 178 PRO A N 1
ATOM 1454 C CA . PRO A 1 178 ? -10.411 0.107 9.575 1.00 87.25 178 PRO A CA 1
ATOM 1455 C C . PRO A 1 178 ? -11.145 1.417 9.243 1.00 87.25 178 PRO A C 1
ATOM 1457 O O . PRO A 1 178 ? -10.585 2.490 9.458 1.00 87.25 178 PRO A O 1
ATOM 1460 N N . ILE A 1 179 ? -12.388 1.339 8.748 1.00 90.75 179 ILE A N 1
ATOM 1461 C CA . ILE A 1 179 ? -13.183 2.513 8.361 1.00 90.75 179 ILE A CA 1
ATOM 1462 C C . ILE A 1 179 ? -13.528 3.419 9.546 1.00 90.75 179 ILE A C 1
ATOM 1464 O O . ILE A 1 179 ? -13.561 4.637 9.396 1.00 90.75 179 ILE A O 1
ATOM 1468 N N . GLU A 1 180 ? -13.702 2.853 10.740 1.00 88.56 180 GLU A N 1
ATOM 1469 C CA . GLU A 1 180 ? -13.952 3.635 11.952 1.00 88.56 180 GLU A CA 1
ATOM 1470 C C . GLU A 1 180 ? -12.767 4.572 12.216 1.00 88.56 180 GLU A C 1
ATOM 1472 O O . GLU A 1 180 ? -12.941 5.775 12.382 1.00 88.56 180 GLU A O 1
ATOM 1477 N N . ILE A 1 181 ? -11.538 4.057 12.123 1.00 88.12 181 ILE A N 1
ATOM 1478 C CA . ILE A 1 181 ? -10.320 4.856 12.317 1.00 88.12 181 ILE A CA 1
ATOM 1479 C C . ILE A 1 181 ? -10.171 5.916 11.221 1.00 88.12 181 ILE A C 1
ATOM 1481 O O . ILE A 1 181 ? -9.783 7.048 11.514 1.00 88.12 181 ILE A O 1
ATOM 1485 N N . VAL A 1 182 ? -10.468 5.562 9.967 1.00 89.06 182 VAL A N 1
ATOM 1486 C CA . VAL A 1 182 ? -10.431 6.506 8.840 1.00 89.06 182 VAL A CA 1
ATOM 1487 C C . VAL A 1 182 ? -11.343 7.700 9.118 1.00 89.06 182 VAL A C 1
ATOM 1489 O O . VAL A 1 182 ? -10.872 8.831 9.048 1.00 89.06 182 VAL A O 1
ATOM 1492 N N . ASN A 1 183 ? -12.599 7.449 9.493 1.00 84.88 183 ASN A N 1
ATOM 1493 C CA . ASN A 1 183 ? -13.603 8.492 9.705 1.00 84.88 183 ASN A CA 1
ATOM 1494 C C . ASN A 1 183 ? -13.262 9.433 10.871 1.00 84.88 183 ASN A C 1
ATOM 1496 O O . ASN A 1 183 ? -13.613 10.610 10.820 1.00 84.88 183 ASN A O 1
ATOM 1500 N N . TYR A 1 184 ? -12.589 8.938 11.916 1.00 85.06 184 TYR A N 1
ATOM 1501 C CA . TYR A 1 184 ? -12.262 9.749 13.094 1.00 85.06 184 TYR A CA 1
ATOM 1502 C C . TYR A 1 184 ? -10.922 10.484 13.007 1.00 85.06 184 TYR A C 1
ATOM 1504 O O . TYR A 1 184 ? -10.766 11.528 13.641 1.00 85.06 184 TYR A O 1
ATOM 1512 N N . HIS A 1 185 ? -9.944 9.955 12.266 1.00 85.31 185 HIS A N 1
ATOM 1513 C CA . HIS A 1 185 ? -8.558 10.428 12.365 1.00 85.31 185 HIS A CA 1
ATOM 1514 C C . HIS A 1 185 ? -7.926 10.868 11.049 1.00 85.31 185 HIS A C 1
ATOM 1516 O O . HIS A 1 185 ? -6.888 11.533 11.080 1.00 85.31 185 HIS A O 1
ATOM 1522 N N . LEU A 1 186 ? -8.488 10.487 9.903 1.00 88.81 186 LEU A N 1
ATOM 1523 C CA . LEU A 1 186 ? -7.920 10.821 8.602 1.00 88.81 186 LEU A CA 1
ATOM 1524 C C . LEU A 1 186 ? -8.817 11.810 7.868 1.00 88.81 186 LEU A C 1
ATOM 1526 O O . LEU A 1 186 ? -10.039 11.758 7.946 1.00 88.81 186 LEU A O 1
ATOM 1530 N N . THR A 1 187 ? -8.193 12.713 7.120 1.00 87.62 187 THR A N 1
ATOM 1531 C CA . THR A 1 187 ? -8.923 13.618 6.237 1.00 87.62 187 THR A CA 1
ATOM 1532 C C . THR A 1 187 ? -9.335 12.873 4.972 1.00 87.62 187 THR A C 1
ATOM 1534 O O . THR A 1 187 ? -8.486 12.319 4.268 1.00 87.62 187 THR A O 1
ATOM 1537 N N . VAL A 1 188 ? -10.639 12.857 4.708 1.00 89.31 188 VAL A N 1
ATOM 1538 C CA . VAL A 1 188 ? -11.259 12.214 3.549 1.00 89.31 188 VAL A CA 1
ATOM 1539 C C . VAL A 1 188 ? -12.195 13.218 2.891 1.00 89.31 188 VAL A C 1
ATOM 1541 O O . VAL A 1 188 ? -12.934 13.909 3.588 1.00 89.31 188 VAL A O 1
ATOM 1544 N N . TYR A 1 189 ? -12.147 13.290 1.567 1.00 88.75 189 TYR A N 1
ATOM 1545 C CA . TYR A 1 189 ? -12.916 14.237 0.763 1.00 88.75 189 TYR A CA 1
ATOM 1546 C C . TYR A 1 189 ? -13.950 13.520 -0.100 1.00 88.75 189 TYR A C 1
ATOM 1548 O O . TYR A 1 189 ? -13.756 12.350 -0.438 1.00 88.75 189 TYR A O 1
ATOM 1556 N N . GLY A 1 190 ? -15.026 14.215 -0.469 1.00 88.19 190 GLY A N 1
ATOM 1557 C CA . GLY A 1 190 ? -15.960 13.732 -1.488 1.00 88.19 190 GLY A CA 1
ATOM 1558 C C . GLY A 1 190 ? -15.314 13.678 -2.875 1.00 88.19 190 GLY A C 1
ATOM 1559 O O . GLY A 1 190 ? -14.241 14.250 -3.099 1.00 88.19 190 GLY A O 1
ATOM 1560 N N . VAL A 1 191 ? -15.956 12.984 -3.816 1.00 87.06 191 VAL A N 1
ATOM 1561 C CA . VAL A 1 191 ? -15.457 12.873 -5.193 1.00 87.06 191 VAL A CA 1
ATOM 1562 C C . VAL A 1 191 ? -15.358 14.252 -5.852 1.00 87.06 191 VAL A C 1
ATOM 1564 O O . VAL A 1 191 ? -14.300 14.558 -6.409 1.00 87.06 191 VAL A O 1
ATOM 1567 N N . SER A 1 192 ? -16.384 15.101 -5.727 1.00 82.06 192 SER A N 1
ATOM 1568 C CA . SER A 1 192 ? -16.428 16.420 -6.380 1.00 82.06 192 SER A CA 1
ATOM 1569 C C . SER A 1 192 ? -15.330 17.365 -5.880 1.00 82.06 192 SER A C 1
ATOM 1571 O O . SER A 1 192 ? -14.676 18.045 -6.665 1.00 82.06 192 SER A O 1
ATOM 1573 N N . GLU A 1 193 ? -15.052 17.348 -4.576 1.00 80.50 193 GLU A N 1
ATOM 1574 C CA . GLU A 1 193 ? -14.075 18.238 -3.937 1.00 80.50 193 GLU A CA 1
ATOM 1575 C C . GLU A 1 193 ? -12.618 17.803 -4.182 1.00 80.50 193 GLU A C 1
ATOM 1577 O O . GLU A 1 193 ? -11.676 18.593 -4.066 1.00 80.50 193 GLU A O 1
ATOM 1582 N N . SER A 1 194 ? -12.405 16.521 -4.489 1.00 77.75 194 SER A N 1
ATOM 1583 C CA . SER A 1 194 ? -11.083 15.894 -4.422 1.00 77.75 194 SER A CA 1
ATOM 1584 C C . SER A 1 194 ? -10.068 16.429 -5.444 1.00 77.75 194 SER A C 1
ATOM 1586 O O . SER A 1 194 ? -8.875 16.509 -5.130 1.00 77.75 194 SER A O 1
ATOM 1588 N N . ILE A 1 195 ? -10.517 16.819 -6.643 1.00 73.56 195 ILE A N 1
ATOM 1589 C CA . ILE A 1 195 ? -9.642 17.317 -7.719 1.00 73.56 195 ILE A CA 1
ATOM 1590 C C . ILE A 1 195 ? -9.126 18.721 -7.387 1.00 73.56 195 ILE A C 1
ATOM 1592 O O . ILE A 1 195 ? -7.916 18.961 -7.438 1.00 73.56 195 ILE A O 1
ATOM 1596 N N . ASP A 1 196 ? -10.015 19.630 -6.988 1.00 76.25 196 ASP A N 1
ATOM 1597 C CA . ASP A 1 196 ? -9.656 21.011 -6.653 1.00 76.25 196 ASP A CA 1
ATOM 1598 C C . ASP A 1 196 ? -8.712 21.068 -5.450 1.00 76.25 196 ASP A C 1
ATOM 1600 O O . ASP A 1 196 ? -7.696 21.770 -5.467 1.00 76.25 196 ASP A O 1
ATOM 1604 N N . LEU A 1 197 ? -8.989 20.260 -4.425 1.00 71.81 197 LEU A N 1
ATOM 1605 C CA . LEU A 1 197 ? -8.141 20.159 -3.240 1.00 71.81 197 LEU A CA 1
ATOM 1606 C C . LEU A 1 197 ? -6.770 19.563 -3.554 1.00 71.81 197 LEU A C 1
ATOM 1608 O O . LEU A 1 197 ? -5.765 19.994 -2.983 1.00 71.81 197 LEU A O 1
ATOM 1612 N N . TYR A 1 198 ? -6.692 18.612 -4.489 1.00 70.88 198 TYR A N 1
ATOM 1613 C CA . TYR A 1 198 ? -5.403 18.131 -4.970 1.00 70.88 198 TYR A CA 1
ATOM 1614 C C . TYR A 1 198 ? -4.595 19.255 -5.614 1.00 70.88 198 TYR A C 1
ATOM 1616 O O . TYR A 1 198 ? -3.407 19.392 -5.316 1.00 70.88 198 TYR A O 1
ATOM 1624 N N . PHE A 1 199 ? -5.226 20.070 -6.461 1.00 72.00 199 PHE A N 1
ATOM 1625 C CA . PHE A 1 199 ? -4.563 21.189 -7.119 1.00 72.00 199 PHE A CA 1
ATOM 1626 C C . PHE A 1 199 ? -4.064 22.241 -6.141 1.00 72.00 199 PHE A C 1
ATOM 1628 O O . PHE A 1 199 ? -2.898 22.628 -6.227 1.00 72.00 199 PHE A O 1
ATOM 1635 N N . GLN A 1 200 ? -4.886 22.611 -5.162 1.00 72.94 200 GLN A N 1
ATOM 1636 C CA . GLN A 1 200 ? -4.474 23.498 -4.074 1.00 72.94 200 GLN A CA 1
ATOM 1637 C C . GLN A 1 200 ? -3.290 22.916 -3.288 1.00 72.94 200 GLN A C 1
ATOM 1639 O O . GLN A 1 200 ? -2.351 23.633 -2.953 1.00 72.94 200 GLN A O 1
ATOM 1644 N N . ALA A 1 201 ? -3.286 21.604 -3.027 1.00 65.81 201 ALA A N 1
ATOM 1645 C CA . ALA A 1 201 ? -2.232 20.952 -2.251 1.00 65.81 201 ALA A CA 1
ATOM 1646 C C . ALA A 1 201 ? -0.881 20.856 -2.987 1.00 65.81 201 ALA A C 1
ATOM 1648 O O . ALA A 1 201 ? 0.169 20.788 -2.339 1.00 65.81 201 ALA A O 1
ATOM 1649 N N . ILE A 1 202 ? -0.883 20.837 -4.324 1.00 71.62 202 ILE A N 1
ATOM 1650 C CA . ILE A 1 202 ? 0.350 20.841 -5.129 1.00 71.62 202 ILE A CA 1
ATOM 1651 C C . ILE A 1 202 ? 0.776 22.247 -5.563 1.00 71.62 202 ILE A C 1
ATOM 1653 O O . ILE A 1 202 ? 1.904 22.427 -6.031 1.00 71.62 202 ILE A O 1
ATOM 1657 N N . GLU A 1 203 ? -0.084 23.253 -5.408 1.00 68.50 203 GLU A N 1
ATOM 1658 C CA . GLU A 1 203 ? 0.236 24.634 -5.749 1.00 68.50 203 GLU A CA 1
ATOM 1659 C C . GLU A 1 203 ? 1.356 25.152 -4.829 1.00 68.50 203 GLU A C 1
ATOM 1661 O O . GLU A 1 203 ? 1.229 25.249 -3.612 1.00 68.50 203 GLU A O 1
ATOM 1666 N N . GLY A 1 204 ? 2.535 25.402 -5.407 1.00 62.53 204 GLY A N 1
ATOM 1667 C CA . GLY A 1 204 ? 3.728 25.813 -4.656 1.00 62.53 204 GLY A CA 1
ATOM 1668 C C . GLY A 1 204 ? 4.476 24.686 -3.924 1.00 62.53 204 GLY A C 1
ATOM 1669 O O . GLY A 1 204 ? 5.540 24.946 -3.355 1.00 62.53 204 GLY A O 1
ATOM 1670 N N . SER A 1 205 ? 4.001 23.435 -3.983 1.00 65.88 205 SER A N 1
ATOM 1671 C CA . SER A 1 205 ? 4.659 22.273 -3.371 1.00 65.88 205 SER A CA 1
ATOM 1672 C C . SER A 1 205 ? 5.232 21.316 -4.418 1.00 65.88 205 SER A C 1
ATOM 1674 O O . SER A 1 205 ? 4.653 21.063 -5.470 1.00 65.88 205 SER A O 1
ATOM 1676 N N . LYS A 1 206 ? 6.403 20.736 -4.128 1.00 65.94 206 LYS A N 1
ATOM 1677 C CA . LYS A 1 206 ? 6.946 19.617 -4.925 1.00 65.94 206 LYS A CA 1
ATOM 1678 C C . LYS A 1 206 ? 6.372 18.266 -4.495 1.00 65.94 206 LYS A C 1
ATOM 1680 O O . LYS A 1 206 ? 6.653 17.262 -5.154 1.00 65.94 206 LYS A O 1
ATOM 1685 N N . GLU A 1 207 ? 5.638 18.230 -3.387 1.00 69.94 207 GLU A N 1
ATOM 1686 C CA . GLU A 1 207 ? 5.073 17.006 -2.836 1.00 69.94 207 GLU A CA 1
ATOM 1687 C C . GLU A 1 207 ? 3.766 16.653 -3.544 1.00 69.94 207 GLU A C 1
ATOM 1689 O O . GLU A 1 207 ? 2.958 17.523 -3.854 1.00 69.94 207 GLU A O 1
ATOM 1694 N N . ARG A 1 208 ? 3.563 15.361 -3.818 1.00 74.88 208 ARG A N 1
ATOM 1695 C CA . ARG A 1 208 ? 2.292 14.837 -4.336 1.00 74.88 208 ARG A CA 1
ATOM 1696 C C . ARG A 1 208 ? 1.632 14.012 -3.232 1.00 74.88 208 ARG A C 1
ATOM 1698 O O . ARG A 1 208 ? 1.966 12.824 -3.115 1.00 74.88 208 ARG A O 1
ATOM 1705 N N . PRO A 1 209 ? 0.771 14.624 -2.401 1.00 81.00 209 PRO A N 1
ATOM 1706 C CA . PRO A 1 209 ? 0.205 13.946 -1.246 1.00 81.00 209 PRO A CA 1
ATOM 1707 C C . PRO A 1 209 ? -0.686 12.781 -1.679 1.00 81.00 209 PRO A C 1
ATOM 1709 O O . PRO A 1 209 ? -1.222 12.767 -2.790 1.00 81.00 209 PRO A O 1
ATOM 1712 N N . ILE A 1 210 ? -0.823 11.797 -0.790 1.00 87.75 210 ILE A N 1
ATOM 1713 C CA . ILE A 1 210 ? -1.916 10.829 -0.879 1.00 87.75 210 ILE A CA 1
ATOM 1714 C C . ILE A 1 210 ? -3.150 11.472 -0.262 1.00 87.75 210 ILE A C 1
ATOM 1716 O O . ILE A 1 210 ? -3.075 11.960 0.865 1.00 87.75 210 ILE A O 1
ATOM 1720 N N . LEU A 1 211 ? -4.263 11.440 -0.986 1.00 88.81 211 LEU A N 1
ATOM 1721 C CA . LEU A 1 211 ? -5.559 11.907 -0.507 1.00 88.81 211 LEU A CA 1
ATOM 1722 C C . LEU A 1 211 ? -6.485 10.716 -0.282 1.00 88.81 211 LEU A C 1
ATOM 1724 O O . LEU A 1 211 ? -6.447 9.754 -1.053 1.00 88.81 211 LEU A O 1
ATOM 1728 N N . GLY A 1 212 ? -7.287 10.793 0.780 1.00 92.06 212 GLY A N 1
ATOM 1729 C CA . GLY A 1 212 ? -8.442 9.929 0.976 1.00 92.06 212 GLY A CA 1
ATOM 1730 C C . GLY A 1 212 ? -9.638 10.512 0.231 1.00 92.06 212 GLY A C 1
ATOM 1731 O O . GLY A 1 212 ? -9.976 11.673 0.451 1.00 92.06 212 GLY A O 1
ATOM 1732 N N . VAL A 1 213 ? -10.265 9.725 -0.635 1.00 93.00 213 VAL A N 1
ATOM 1733 C CA . VAL A 1 213 ? -11.475 10.107 -1.372 1.00 93.00 213 VAL A CA 1
ATOM 1734 C C . VAL A 1 213 ? -12.567 9.093 -1.063 1.00 93.00 213 VAL A C 1
ATOM 1736 O O . VAL A 1 213 ? -12.328 7.891 -1.178 1.00 93.00 213 VAL A O 1
ATOM 1739 N N . LYS A 1 214 ? -13.739 9.570 -0.646 1.00 93.06 214 LYS A N 1
ATOM 1740 C CA . LYS A 1 214 ? -14.931 8.761 -0.398 1.00 93.06 214 LYS A CA 1
ATOM 1741 C C . LYS A 1 214 ? -15.872 8.846 -1.597 1.00 93.06 214 LYS A C 1
ATOM 1743 O O . LYS A 1 214 ? -16.119 9.944 -2.086 1.00 93.06 214 LYS A O 1
ATOM 1748 N N . GLY A 1 215 ? -16.414 7.709 -2.020 1.00 92.31 215 GLY A N 1
ATOM 1749 C CA . GLY A 1 215 ? -17.459 7.645 -3.040 1.00 92.31 215 GLY A CA 1
ATOM 1750 C C . GLY A 1 215 ? -18.029 6.239 -3.217 1.00 92.31 215 GLY A C 1
ATOM 1751 O O . GLY A 1 215 ? -17.504 5.275 -2.655 1.00 92.31 215 GLY A O 1
ATOM 1752 N N . VAL A 1 216 ? -19.071 6.144 -4.036 1.00 92.62 216 VAL A N 1
ATOM 1753 C CA . VAL A 1 216 ? -19.770 4.907 -4.403 1.00 92.62 216 VAL A CA 1
ATOM 1754 C C . VAL A 1 216 ? -19.159 4.331 -5.679 1.00 92.62 216 VAL A C 1
ATOM 1756 O O . VAL A 1 216 ? -18.869 5.064 -6.625 1.00 92.62 216 VAL A O 1
ATOM 1759 N N . VAL A 1 217 ? -18.956 3.015 -5.740 1.00 92.75 217 VAL A N 1
ATOM 1760 C CA . VAL A 1 217 ? -18.406 2.355 -6.934 1.00 92.75 217 VAL A CA 1
ATOM 1761 C C . VAL A 1 217 ? -19.448 2.301 -8.049 1.00 92.75 217 VAL A C 1
ATOM 1763 O O . VAL A 1 217 ? -20.417 1.547 -7.968 1.00 92.75 217 VAL A O 1
ATOM 1766 N N . SER A 1 218 ? -19.220 3.031 -9.140 1.00 90.06 218 SER A N 1
ATOM 1767 C CA . SER A 1 218 ? -20.169 3.122 -10.260 1.00 90.06 218 SER A CA 1
ATOM 1768 C C . SER A 1 218 ? -19.853 2.163 -11.416 1.00 90.06 218 SER A C 1
ATOM 1770 O O . SER A 1 218 ? -20.763 1.579 -12.009 1.00 90.06 218 SER A O 1
ATOM 1772 N N . GLU A 1 219 ? -18.569 1.938 -11.700 1.00 88.81 219 GLU A N 1
ATOM 1773 C CA . GLU A 1 219 ? -18.063 1.073 -12.777 1.00 88.81 219 GLU A CA 1
ATOM 1774 C C . GLU A 1 219 ? -16.862 0.265 -12.273 1.00 88.81 219 GLU A C 1
ATOM 1776 O O . GLU A 1 219 ? -16.020 0.792 -11.545 1.00 88.81 219 GLU A O 1
ATOM 1781 N N . ILE A 1 220 ? -16.739 -0.996 -12.701 1.00 88.50 220 ILE A N 1
ATOM 1782 C CA . ILE A 1 220 ? -15.542 -1.817 -12.486 1.00 88.50 220 ILE A CA 1
ATOM 1783 C C . ILE A 1 220 ? -15.132 -2.437 -13.821 1.00 88.50 220 ILE A C 1
ATOM 1785 O O . ILE A 1 220 ? -15.878 -3.221 -14.404 1.00 88.50 220 ILE A O 1
ATOM 1789 N N . ASP A 1 221 ? -13.916 -2.128 -14.257 1.00 88.12 221 ASP A N 1
ATOM 1790 C CA . ASP A 1 221 ? -13.252 -2.762 -15.388 1.00 88.12 221 ASP A CA 1
ATOM 1791 C C . ASP A 1 221 ? -12.118 -3.657 -14.868 1.00 88.12 221 ASP A C 1
ATOM 1793 O O . ASP A 1 221 ? -11.076 -3.200 -14.379 1.00 88.12 221 ASP A O 1
ATOM 1797 N N . LEU A 1 222 ? -12.357 -4.966 -14.944 1.00 81.38 222 LEU A N 1
ATOM 1798 C CA . LEU A 1 222 ? -11.422 -5.986 -14.477 1.00 81.38 222 LEU A CA 1
ATOM 1799 C C . LEU A 1 222 ? -10.291 -6.264 -15.478 1.00 81.38 222 LEU A C 1
ATOM 1801 O O . LEU A 1 222 ? -9.359 -6.993 -15.119 1.00 81.38 222 LEU A O 1
ATOM 1805 N N . ASP A 1 223 ? -10.349 -5.696 -16.690 1.00 81.38 223 ASP A N 1
ATOM 1806 C CA . ASP A 1 223 ? -9.275 -5.805 -17.676 1.00 81.38 223 ASP A CA 1
ATOM 1807 C C . ASP A 1 223 ? -7.988 -5.176 -17.125 1.00 81.38 223 ASP A C 1
ATOM 1809 O O . ASP A 1 223 ? -7.960 -4.047 -16.621 1.00 81.38 223 ASP A O 1
ATOM 1813 N N . VAL A 1 224 ? -6.895 -5.934 -17.190 1.00 80.38 224 VAL A N 1
ATOM 1814 C CA . VAL A 1 224 ? -5.612 -5.501 -16.639 1.00 80.38 224 VAL A CA 1
ATOM 1815 C C . VAL A 1 224 ? -4.830 -4.786 -17.728 1.00 80.38 224 VAL A C 1
ATOM 1817 O O . VAL A 1 224 ? -4.322 -5.395 -18.668 1.00 80.38 224 VAL A O 1
ATOM 1820 N N . ARG A 1 225 ? -4.648 -3.476 -17.555 1.00 75.56 225 ARG A N 1
ATOM 1821 C CA . ARG A 1 225 ? -3.819 -2.646 -18.436 1.00 75.56 225 ARG A CA 1
ATOM 1822 C C . ARG A 1 225 ? -2.680 -2.032 -17.646 1.00 75.56 225 ARG A C 1
ATOM 1824 O O . ARG A 1 225 ? -2.891 -1.292 -16.688 1.00 75.56 225 ARG A O 1
ATOM 1831 N N . TYR A 1 226 ? -1.450 -2.332 -18.061 1.00 74.56 226 TYR A N 1
ATOM 1832 C CA . TYR A 1 226 ? -0.230 -1.859 -17.397 1.00 74.56 226 TYR A CA 1
ATOM 1833 C C . TYR A 1 226 ? -0.178 -2.219 -15.898 1.00 74.56 226 TYR A C 1
ATOM 1835 O O . TYR A 1 226 ? 0.151 -1.372 -15.063 1.00 74.56 226 TYR A O 1
ATOM 1843 N N . ASN A 1 227 ? -0.511 -3.473 -15.563 1.00 74.56 227 ASN A N 1
ATOM 1844 C CA . ASN A 1 227 ? -0.570 -4.013 -14.195 1.00 74.56 227 ASN A CA 1
ATOM 1845 C C . ASN A 1 227 ? -1.552 -3.261 -13.280 1.00 74.56 227 ASN A C 1
ATOM 1847 O O . ASN A 1 227 ? -1.362 -3.192 -12.059 1.00 74.56 227 ASN A O 1
ATOM 1851 N N . LYS A 1 228 ? -2.591 -2.657 -13.867 1.00 85.06 228 LYS A N 1
ATOM 1852 C CA . LYS A 1 228 ? -3.659 -1.971 -13.146 1.00 85.06 228 LYS A CA 1
ATOM 1853 C C . LYS A 1 228 ? -5.027 -2.336 -13.706 1.00 85.06 228 LYS A C 1
ATOM 1855 O O . LYS A 1 228 ? -5.164 -2.556 -14.904 1.00 85.06 228 LYS A O 1
ATOM 1860 N N . ARG A 1 229 ? -6.020 -2.345 -12.825 1.00 89.88 229 ARG A N 1
ATOM 1861 C CA . ARG A 1 229 ? -7.449 -2.408 -13.143 1.00 89.88 229 ARG A CA 1
ATOM 1862 C C . ARG A 1 229 ? -8.056 -1.023 -12.965 1.00 89.88 229 ARG A C 1
ATOM 1864 O O . ARG A 1 229 ? -7.521 -0.209 -12.198 1.00 89.88 229 ARG A O 1
ATOM 1871 N N . ARG A 1 230 ? -9.148 -0.750 -13.669 1.00 92.56 230 ARG A N 1
ATOM 1872 C CA . ARG A 1 230 ? -9.856 0.532 -13.605 1.00 92.56 230 ARG A CA 1
ATOM 1873 C C . ARG A 1 230 ? -11.184 0.345 -12.882 1.00 92.56 230 ARG A C 1
ATOM 1875 O O . ARG A 1 230 ? -11.848 -0.670 -13.029 1.00 92.56 230 ARG A O 1
ATO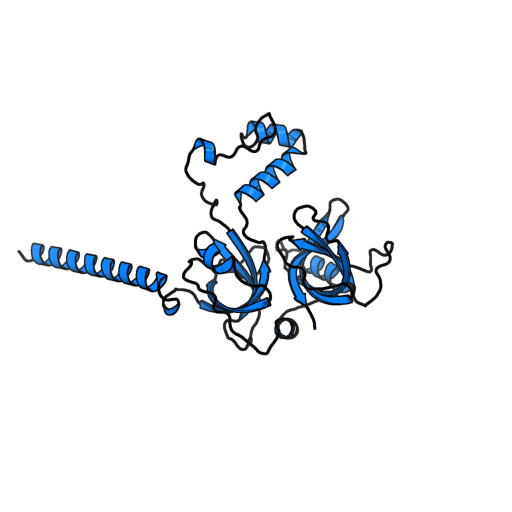M 1882 N N . PHE A 1 231 ? -11.576 1.341 -12.109 1.00 93.44 231 PHE A N 1
ATOM 1883 C CA . PHE A 1 231 ? -12.937 1.478 -11.601 1.00 93.44 231 PHE A CA 1
ATOM 1884 C C . PHE A 1 231 ? -13.272 2.967 -11.507 1.00 93.44 231 PHE A C 1
ATOM 1886 O O . PHE A 1 231 ? -12.381 3.805 -11.668 1.00 93.44 231 PHE A O 1
ATOM 1893 N N . ALA A 1 232 ? -14.534 3.302 -11.283 1.00 91.94 232 ALA A N 1
ATOM 1894 C CA . ALA A 1 232 ? -14.981 4.680 -11.125 1.00 91.94 232 ALA A CA 1
ATOM 1895 C C . ALA A 1 232 ? -15.707 4.874 -9.791 1.00 91.94 232 ALA A C 1
ATOM 1897 O O . ALA A 1 232 ? -16.352 3.947 -9.294 1.00 91.94 232 ALA A O 1
ATOM 1898 N N . LEU A 1 233 ? -15.565 6.073 -9.224 1.00 91.88 233 LEU A N 1
ATOM 1899 C CA . LEU A 1 233 ? -16.274 6.517 -8.026 1.00 91.88 233 LEU A CA 1
ATOM 1900 C C . LEU A 1 233 ? -17.192 7.698 -8.346 1.00 91.88 233 LEU A C 1
ATOM 1902 O O . LEU A 1 233 ? -16.793 8.580 -9.103 1.00 91.88 233 LEU A O 1
ATOM 1906 N N . THR A 1 234 ? -18.367 7.738 -7.729 1.00 90.19 234 THR A N 1
ATOM 1907 C CA . THR A 1 234 ? -19.349 8.839 -7.788 1.00 90.19 234 THR A CA 1
ATOM 1908 C C . THR A 1 234 ? -19.725 9.288 -6.371 1.00 90.19 234 THR A C 1
ATOM 1910 O O . THR A 1 234 ? -19.405 8.600 -5.399 1.00 90.19 234 THR A O 1
ATOM 1913 N N . GLU A 1 235 ? -20.357 10.456 -6.216 1.00 82.81 235 GLU A N 1
ATOM 1914 C CA . GLU A 1 235 ? -20.837 10.913 -4.896 1.00 82.81 235 GLU A CA 1
ATOM 1915 C C . GLU A 1 235 ? -22.122 10.215 -4.446 1.00 82.81 235 GLU A C 1
ATOM 1917 O O . GLU A 1 235 ? -22.275 9.927 -3.261 1.00 82.81 235 GLU A O 1
ATOM 1922 N N . GLU A 1 236 ? -23.014 9.914 -5.387 1.00 72.12 236 GLU A N 1
ATOM 1923 C CA . GLU A 1 236 ? -24.286 9.227 -5.152 1.00 72.12 236 GLU A CA 1
ATOM 1924 C C . GLU A 1 236 ? -24.338 7.903 -5.936 1.00 72.12 236 GLU A C 1
ATOM 1926 O O . GLU A 1 236 ? -23.485 7.645 -6.795 1.00 72.12 236 GLU A O 1
ATOM 1931 N N . GLU A 1 237 ? -25.367 7.076 -5.701 1.00 59.38 237 GLU A N 1
ATOM 1932 C CA . GLU A 1 237 ? -25.721 5.912 -6.543 1.00 59.38 237 GLU A CA 1
ATOM 1933 C C . GLU A 1 237 ? -26.198 6.326 -7.958 1.00 59.38 237 GLU A C 1
ATOM 1935 O O . GLU A 1 237 ? -27.038 5.674 -8.581 1.00 59.38 237 GLU A O 1
ATOM 1940 N N . GLU A 1 238 ? -25.687 7.426 -8.501 1.00 53.00 238 GLU A N 1
ATOM 1941 C CA . GLU A 1 238 ? -25.943 7.809 -9.876 1.00 53.00 238 GLU A CA 1
ATOM 1942 C C . GLU A 1 238 ? -25.121 6.916 -10.808 1.00 53.00 238 GLU A C 1
ATOM 1944 O O . GLU A 1 238 ? -23.906 6.737 -10.684 1.00 53.00 238 GLU A O 1
ATOM 1949 N N . ILE A 1 239 ? -25.812 6.301 -11.766 1.00 54.25 239 ILE A N 1
ATOM 1950 C CA . ILE A 1 239 ? -25.163 5.574 -12.849 1.00 54.25 239 ILE A CA 1
ATOM 1951 C C . ILE A 1 239 ? -24.411 6.617 -13.667 1.00 54.25 239 ILE A C 1
ATOM 1953 O O . ILE A 1 239 ? -25.053 7.418 -14.340 1.00 54.25 239 ILE A O 1
ATOM 1957 N N . ALA A 1 240 ? -23.076 6.585 -13.628 1.00 52.94 240 ALA A N 1
ATOM 1958 C CA . ALA A 1 240 ? -22.256 7.376 -14.536 1.00 52.94 240 ALA A CA 1
ATOM 1959 C C . ALA A 1 240 ? -22.724 7.099 -15.974 1.00 52.94 240 ALA A C 1
ATOM 1961 O O . ALA A 1 240 ? -22.572 5.988 -16.491 1.00 52.94 240 ALA A O 1
ATOM 1962 N N . VAL A 1 241 ? -23.375 8.084 -16.587 1.00 54.06 241 VAL A N 1
ATOM 1963 C CA . VAL A 1 241 ? -23.710 8.048 -18.007 1.00 54.06 241 VAL A CA 1
ATOM 1964 C C . VAL A 1 241 ? -22.411 8.364 -18.743 1.00 54.06 241 VAL A C 1
ATOM 1966 O O . VAL A 1 241 ? -21.726 9.313 -18.375 1.00 54.06 241 VAL A O 1
ATOM 1969 N N . GLU A 1 242 ? -22.051 7.563 -19.751 1.00 50.78 242 GLU A N 1
ATOM 1970 C CA . GLU A 1 242 ? -20.743 7.607 -20.442 1.00 50.78 242 GLU A CA 1
ATOM 1971 C C . GLU A 1 242 ? -20.334 8.994 -20.986 1.00 50.78 242 GLU A C 1
ATOM 1973 O O . GLU A 1 242 ? -19.158 9.199 -21.283 1.00 50.78 242 GLU A O 1
ATOM 1978 N N . ASP A 1 243 ? -21.272 9.940 -21.086 1.00 49.62 243 ASP A N 1
ATOM 1979 C CA . ASP A 1 243 ? -21.062 11.278 -21.640 1.00 49.62 243 ASP A CA 1
ATOM 1980 C C . ASP A 1 243 ? -20.859 12.394 -20.591 1.00 49.62 243 ASP A C 1
ATOM 1982 O O . ASP A 1 243 ? -20.541 13.516 -20.989 1.00 49.62 243 ASP A O 1
ATOM 1986 N N . ASP A 1 244 ? -20.990 12.124 -19.282 1.00 53.88 244 ASP A N 1
ATOM 1987 C CA . ASP A 1 244 ? -20.824 13.143 -18.227 1.00 53.88 244 ASP A CA 1
ATOM 1988 C C . ASP A 1 244 ? -19.546 12.904 -17.401 1.00 53.88 244 ASP A C 1
ATOM 1990 O O . ASP A 1 244 ? -19.536 12.300 -16.326 1.00 53.88 244 ASP A O 1
ATOM 1994 N N . LEU A 1 245 ? -18.413 13.334 -17.969 1.00 52.56 245 LEU A N 1
ATOM 1995 C CA . LEU A 1 245 ? -17.066 13.190 -17.392 1.00 52.56 245 LEU A CA 1
ATOM 1996 C C . LEU A 1 245 ? -16.873 13.954 -16.072 1.00 52.56 245 LEU A C 1
ATOM 1998 O O . LEU A 1 245 ? -15.911 13.675 -15.355 1.00 52.56 245 LEU A O 1
ATOM 2002 N N . ASP A 1 246 ? -17.769 14.891 -15.755 1.00 56.41 246 ASP A N 1
ATOM 2003 C CA . ASP A 1 246 ? -17.703 15.714 -14.546 1.00 56.41 246 ASP A CA 1
ATOM 2004 C C . ASP A 1 246 ? -18.323 15.011 -13.321 1.00 56.41 246 ASP A C 1
ATOM 2006 O O . ASP A 1 246 ? -18.120 15.448 -12.188 1.00 56.41 246 ASP A O 1
ATOM 2010 N N . SER A 1 247 ? -19.036 13.892 -13.515 1.00 66.94 247 SER A N 1
ATOM 2011 C CA . SER A 1 247 ? -19.792 13.215 -12.448 1.00 66.94 247 SER A CA 1
ATOM 2012 C C . SER A 1 247 ? -19.034 12.077 -11.755 1.00 66.94 247 SER A C 1
ATOM 2014 O O . SER A 1 247 ? -19.512 11.553 -10.747 1.00 66.94 247 SER A O 1
ATOM 2016 N N . TYR A 1 248 ? -17.876 11.647 -12.275 1.00 79.88 248 TYR A N 1
ATOM 2017 C CA . TYR A 1 248 ? -17.166 10.473 -11.756 1.00 79.88 248 TYR A CA 1
ATOM 2018 C C . TYR A 1 248 ? -15.640 10.610 -11.741 1.00 79.88 248 TYR A C 1
ATOM 2020 O O . TYR A 1 248 ? -15.009 11.176 -12.630 1.00 79.88 248 TYR A O 1
ATOM 2028 N N . LEU A 1 249 ? -15.013 9.990 -10.741 1.00 87.88 249 LEU A N 1
ATOM 2029 C CA . LEU A 1 249 ? -13.564 9.902 -10.611 1.00 87.88 249 LEU A CA 1
ATOM 2030 C C . LEU A 1 249 ? -13.050 8.548 -11.089 1.00 87.88 249 LEU A C 1
ATOM 2032 O O . LEU A 1 249 ? -13.258 7.513 -10.449 1.00 87.88 249 LEU A O 1
ATOM 2036 N N . ILE A 1 250 ? -12.281 8.566 -12.178 1.00 91.25 250 ILE A N 1
ATOM 2037 C CA . ILE A 1 250 ? -11.559 7.384 -12.651 1.00 91.25 250 ILE A CA 1
ATOM 2038 C C . ILE A 1 250 ? -10.458 7.021 -11.654 1.00 91.25 250 ILE A C 1
ATOM 2040 O O . ILE A 1 250 ? -9.532 7.792 -11.397 1.00 91.25 250 ILE A O 1
ATOM 2044 N N . CYS A 1 251 ? -10.510 5.791 -11.167 1.00 93.38 251 CYS A N 1
ATOM 2045 C CA . CYS A 1 251 ? -9.543 5.205 -10.259 1.00 93.38 251 CYS A CA 1
ATOM 2046 C C . CYS A 1 251 ? -8.790 4.051 -10.933 1.00 93.38 251 CYS A C 1
ATOM 2048 O O . CYS A 1 251 ? -9.348 3.260 -11.696 1.00 93.38 251 CYS A O 1
ATOM 2050 N N . ARG A 1 252 ? -7.489 3.936 -10.649 1.00 93.56 252 ARG A N 1
ATOM 2051 C CA . ARG A 1 252 ? -6.623 2.859 -11.147 1.00 93.56 252 ARG A CA 1
ATOM 2052 C C . ARG A 1 252 ? -5.934 2.168 -9.990 1.00 93.56 252 ARG A C 1
ATOM 2054 O O . ARG A 1 252 ? -5.071 2.753 -9.337 1.00 93.56 252 ARG A O 1
ATOM 2061 N N . ILE A 1 253 ? -6.269 0.906 -9.784 1.00 93.44 253 ILE A N 1
ATOM 2062 C CA . ILE A 1 253 ? -5.739 0.070 -8.709 1.00 93.44 253 ILE A CA 1
ATOM 2063 C C . ILE A 1 253 ? -4.774 -0.962 -9.276 1.00 93.44 253 ILE A C 1
ATOM 2065 O O . ILE A 1 253 ? -4.945 -1.431 -10.397 1.00 93.44 253 ILE A O 1
ATOM 2069 N N . ARG A 1 254 ? -3.721 -1.303 -8.534 1.00 89.38 254 ARG A N 1
ATOM 2070 C CA . ARG A 1 254 ? -2.744 -2.305 -8.983 1.00 89.38 254 ARG A CA 1
ATOM 2071 C C . ARG A 1 254 ? -3.382 -3.688 -9.053 1.00 89.38 254 ARG A C 1
ATOM 2073 O O . ARG A 1 254 ? -4.183 -4.041 -8.199 1.00 89.38 254 ARG A O 1
ATOM 2080 N N . GLU A 1 255 ? -2.965 -4.496 -10.021 1.00 86.44 255 GLU A N 1
ATOM 2081 C CA . GLU A 1 255 ? -3.470 -5.865 -10.203 1.00 86.44 255 GLU A CA 1
ATOM 2082 C C . GLU A 1 255 ? -3.250 -6.753 -8.968 1.00 86.44 255 GLU A C 1
ATOM 2084 O O . GLU A 1 255 ? -4.093 -7.588 -8.637 1.00 86.44 255 GLU A O 1
ATOM 2089 N N . CYS A 1 256 ? -2.131 -6.547 -8.269 1.00 85.75 256 CYS A N 1
ATOM 2090 C CA . CYS A 1 256 ? -1.778 -7.279 -7.057 1.00 85.75 256 CYS A CA 1
ATOM 2091 C C . CYS A 1 256 ? -2.670 -6.945 -5.853 1.00 85.75 256 CYS A C 1
ATOM 2093 O O . CYS A 1 256 ? -2.640 -7.676 -4.863 1.00 85.75 256 CYS A O 1
ATOM 2095 N N . MET A 1 257 ? -3.451 -5.862 -5.916 1.00 90.88 257 MET A N 1
ATOM 2096 C CA . MET A 1 257 ? -4.453 -5.584 -4.900 1.00 90.88 257 MET A CA 1
ATOM 2097 C C . MET A 1 257 ? -5.721 -6.402 -5.191 1.00 90.88 257 MET A C 1
ATOM 2099 O O . MET A 1 257 ? -6.287 -6.289 -6.285 1.00 90.88 257 MET A O 1
ATOM 2103 N N . PRO A 1 258 ? -6.188 -7.224 -4.235 1.00 89.88 258 PRO A N 1
ATOM 2104 C CA . PRO A 1 258 ? -7.4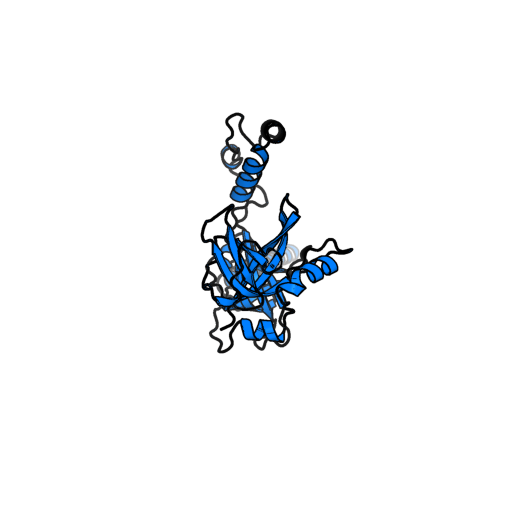77 -7.886 -4.360 1.00 89.88 258 PRO A CA 1
ATOM 2105 C C . PRO A 1 258 ? -8.594 -6.842 -4.430 1.00 89.88 258 PRO A C 1
ATOM 2107 O O . PRO A 1 258 ? -8.515 -5.814 -3.765 1.00 89.88 258 PRO A O 1
ATOM 2110 N N . ILE A 1 259 ? -9.617 -7.122 -5.240 1.00 91.19 259 ILE A N 1
ATOM 2111 C CA . ILE A 1 259 ? -10.859 -6.347 -5.301 1.00 91.19 259 ILE A CA 1
ATOM 2112 C C . ILE A 1 259 ? -11.899 -7.142 -4.519 1.00 91.19 259 ILE A C 1
ATOM 2114 O O . ILE A 1 259 ? -12.252 -8.254 -4.906 1.00 91.19 259 ILE A O 1
ATOM 2118 N N . THR A 1 260 ? -12.326 -6.590 -3.389 1.00 92.75 260 THR A N 1
ATOM 2119 C CA . THR A 1 260 ? -13.311 -7.194 -2.474 1.00 92.75 260 THR A CA 1
ATOM 2120 C C . THR A 1 260 ? -14.632 -6.436 -2.449 1.00 92.75 260 THR A C 1
ATOM 2122 O O . THR A 1 260 ? -15.481 -6.747 -1.625 1.00 92.75 260 THR A O 1
ATOM 2125 N N . PHE A 1 261 ? -14.770 -5.433 -3.310 1.00 93.25 261 PHE A N 1
ATOM 2126 C CA . PHE A 1 261 ? -15.950 -4.593 -3.439 1.00 93.25 261 PHE A CA 1
ATOM 2127 C C . PHE A 1 261 ? -16.639 -4.836 -4.781 1.00 93.25 261 PHE A C 1
ATOM 2129 O O . PHE A 1 261 ? -16.032 -5.339 -5.732 1.00 93.25 261 PHE A O 1
ATOM 2136 N N . SER A 1 262 ? -17.901 -4.447 -4.847 1.00 92.81 262 SER A N 1
ATOM 2137 C CA . SER A 1 262 ? -18.782 -4.531 -6.003 1.00 92.81 262 SER A CA 1
ATOM 2138 C C . SER A 1 262 ? -19.292 -3.148 -6.395 1.00 92.81 262 SER A C 1
ATOM 2140 O O . SER A 1 262 ? -19.097 -2.158 -5.695 1.00 92.81 262 SER A O 1
ATOM 2142 N N . ARG A 1 263 ? -19.944 -3.073 -7.557 1.00 91.44 263 ARG A N 1
ATOM 2143 C CA . ARG A 1 263 ? -20.691 -1.877 -7.950 1.00 91.44 263 ARG A CA 1
ATOM 2144 C C . ARG A 1 263 ? -21.782 -1.591 -6.911 1.00 91.44 263 ARG A C 1
ATOM 2146 O O . ARG A 1 263 ? -22.512 -2.511 -6.553 1.00 91.44 263 ARG A O 1
ATOM 2153 N N . GLY A 1 264 ? -21.902 -0.332 -6.502 1.00 89.00 264 GLY A N 1
ATOM 2154 C CA . GLY A 1 264 ? -22.804 0.131 -5.447 1.00 89.00 264 GLY A CA 1
ATOM 2155 C C . GLY A 1 264 ? -22.168 0.178 -4.057 1.00 89.00 264 GLY A C 1
ATOM 2156 O O . GLY A 1 264 ? -22.744 0.790 -3.169 1.00 89.00 264 GLY A O 1
ATOM 2157 N N . ASP A 1 265 ? -20.983 -0.408 -3.858 1.00 92.88 265 ASP A N 1
ATOM 2158 C CA . ASP A 1 265 ? -20.320 -0.352 -2.554 1.00 92.88 265 ASP A CA 1
ATOM 2159 C C . ASP A 1 265 ? -19.733 1.041 -2.296 1.00 92.88 265 ASP A C 1
ATOM 2161 O O . ASP A 1 265 ? -19.116 1.649 -3.178 1.00 92.88 265 ASP A O 1
ATOM 2165 N N . ASP A 1 266 ? -19.853 1.511 -1.056 1.00 93.00 266 ASP A N 1
ATOM 2166 C CA . ASP A 1 266 ? -19.162 2.701 -0.577 1.00 93.00 266 ASP A CA 1
ATOM 2167 C C . ASP A 1 266 ? -17.696 2.385 -0.255 1.00 93.00 266 ASP A C 1
ATOM 2169 O O . ASP A 1 266 ? -17.367 1.456 0.492 1.00 93.00 266 ASP A O 1
ATOM 2173 N N . LEU A 1 267 ? -16.786 3.209 -0.769 1.00 94.12 267 LEU A N 1
ATOM 2174 C CA . LEU A 1 267 ? -15.352 3.074 -0.540 1.00 94.12 267 LEU A CA 1
ATOM 2175 C C . LEU A 1 267 ? -14.738 4.373 -0.041 1.00 94.12 267 LEU A C 1
ATOM 2177 O O . LEU A 1 267 ? -15.110 5.469 -0.454 1.00 94.12 267 LEU A O 1
ATOM 2181 N N . VAL A 1 268 ? -13.683 4.226 0.758 1.00 95.56 268 VAL A N 1
ATOM 2182 C CA . VAL A 1 268 ? -12.645 5.248 0.882 1.00 95.56 268 VAL A CA 1
ATOM 2183 C C . VAL A 1 268 ? -11.384 4.740 0.202 1.00 95.56 268 VAL A C 1
ATOM 2185 O O . VAL A 1 268 ? -10.796 3.739 0.619 1.00 95.56 268 VAL A O 1
ATOM 2188 N N . VAL A 1 269 ? -10.944 5.437 -0.840 1.00 95.75 269 VAL A N 1
ATOM 2189 C CA . VAL A 1 269 ? -9.713 5.134 -1.574 1.00 95.75 269 VAL A CA 1
ATOM 2190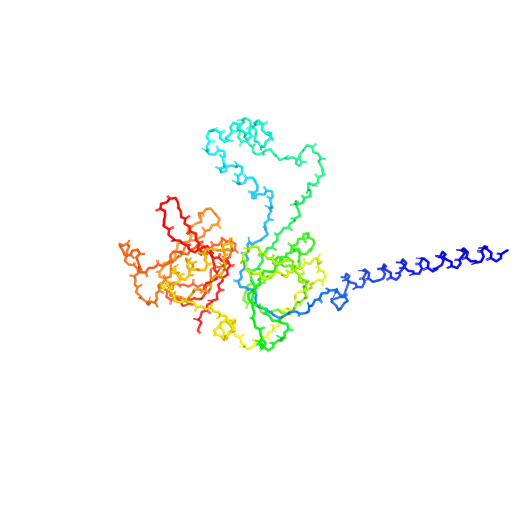 C C . VAL A 1 269 ? -8.624 6.125 -1.197 1.00 95.75 269 VAL A C 1
ATOM 2192 O O . VAL A 1 269 ? -8.856 7.322 -1.075 1.00 95.75 269 VAL A O 1
ATOM 2195 N N . PHE A 1 270 ? -7.407 5.625 -1.034 1.00 94.75 270 PHE A N 1
ATOM 2196 C CA . PHE A 1 270 ? -6.223 6.428 -0.776 1.00 94.75 270 PHE A CA 1
ATOM 2197 C C . PHE A 1 270 ? -5.326 6.361 -1.998 1.00 94.75 270 PHE A C 1
ATOM 2199 O O . PHE A 1 270 ? -4.836 5.287 -2.362 1.00 94.75 270 PHE A O 1
ATOM 2206 N N . GLY A 1 271 ? -5.105 7.497 -2.646 1.00 92.56 271 GLY A N 1
ATOM 2207 C CA . GLY A 1 271 ? -4.339 7.523 -3.883 1.00 92.56 271 GLY A CA 1
ATOM 2208 C C . GLY A 1 271 ? -3.747 8.876 -4.224 1.00 92.56 271 GLY A C 1
ATOM 2209 O O . GLY A 1 271 ? -3.824 9.838 -3.460 1.00 92.56 271 GLY A O 1
ATOM 2210 N N . ARG A 1 272 ? -3.127 8.929 -5.402 1.00 88.81 272 ARG A N 1
ATOM 2211 C CA . ARG A 1 272 ? -2.535 10.147 -5.958 1.00 88.81 272 ARG A CA 1
ATOM 2212 C C . ARG A 1 272 ? -3.175 10.503 -7.278 1.00 88.81 272 ARG A C 1
ATOM 2214 O O . ARG A 1 272 ? -3.212 9.672 -8.186 1.00 88.81 272 ARG A O 1
ATOM 2221 N N . PHE A 1 273 ? -3.557 11.764 -7.420 1.00 87.31 273 PHE A N 1
ATOM 2222 C CA . PHE A 1 273 ? -3.991 12.274 -8.706 1.00 87.31 273 PHE A CA 1
ATOM 2223 C C . PHE A 1 273 ? -2.832 12.347 -9.692 1.00 87.31 273 PHE A C 1
ATOM 2225 O O . PHE A 1 273 ? -1.661 12.598 -9.366 1.00 87.31 273 PHE A O 1
ATOM 2232 N N . ARG A 1 274 ? -3.176 12.073 -10.938 1.00 85.12 274 ARG A N 1
ATOM 2233 C CA . ARG A 1 274 ? -2.280 12.056 -12.080 1.00 85.12 274 ARG A CA 1
ATOM 2234 C C . ARG A 1 274 ? -3.079 12.490 -13.300 1.00 85.12 274 ARG A C 1
ATOM 2236 O O . ARG A 1 274 ? -4.294 12.332 -13.347 1.00 85.12 274 ARG A O 1
ATOM 2243 N N . THR A 1 275 ? -2.355 12.994 -14.285 1.00 81.31 275 THR A N 1
ATOM 2244 C CA . THR A 1 275 ? -2.892 13.344 -15.593 1.00 81.31 275 THR A CA 1
ATOM 2245 C C . THR A 1 275 ? -2.326 12.414 -16.648 1.00 81.31 275 THR A C 1
ATOM 2247 O O . THR A 1 275 ? -1.162 11.994 -16.577 1.00 81.31 275 THR A O 1
ATOM 2250 N N . ASP A 1 276 ? -3.157 12.051 -17.619 1.00 78.44 276 ASP A N 1
ATOM 2251 C CA . ASP A 1 276 ? -2.686 11.396 -18.834 1.00 78.44 276 ASP A CA 1
ATOM 2252 C C . ASP A 1 276 ? -2.187 12.435 -19.858 1.00 78.44 276 ASP A C 1
ATOM 2254 O O . ASP A 1 276 ? -2.143 13.640 -19.608 1.00 78.44 276 ASP A O 1
ATOM 2258 N N . ARG A 1 277 ? -1.787 11.964 -21.045 1.00 74.06 277 ARG A N 1
ATOM 2259 C CA . ARG A 1 277 ? -1.334 12.844 -22.137 1.00 74.06 277 ARG A CA 1
ATOM 2260 C C . ARG A 1 277 ? -2.443 13.749 -22.687 1.00 74.06 277 ARG A C 1
ATOM 2262 O O . ARG A 1 277 ? -2.124 14.739 -23.336 1.00 74.06 277 ARG A O 1
ATOM 2269 N N . LYS A 1 278 ? -3.709 13.391 -22.467 1.00 77.81 278 LYS A N 1
ATOM 2270 C CA . LYS A 1 278 ? -4.894 14.142 -22.889 1.00 77.81 278 LYS A CA 1
ATOM 2271 C C . LYS A 1 278 ? -5.399 15.089 -21.791 1.00 77.81 278 LYS A C 1
ATOM 2273 O O . LYS A 1 278 ? -6.416 15.728 -22.001 1.00 77.81 278 LYS A O 1
ATOM 2278 N N . GLN A 1 279 ? -4.669 15.214 -20.676 1.00 74.62 279 GLN A N 1
ATOM 2279 C CA . GLN A 1 279 ? -5.043 16.000 -19.495 1.00 74.62 279 GLN A CA 1
ATOM 2280 C C . GLN A 1 279 ? -6.278 15.473 -18.750 1.00 74.62 279 GLN A C 1
ATOM 2282 O O . GLN A 1 279 ? -6.852 16.198 -17.946 1.00 74.62 279 GLN A O 1
ATOM 2287 N N . ASN A 1 280 ? -6.651 14.205 -18.944 1.00 78.00 280 ASN A N 1
ATOM 2288 C CA . ASN A 1 280 ? -7.688 13.588 -18.122 1.00 78.00 280 ASN A CA 1
ATOM 2289 C C . ASN A 1 280 ? -7.124 13.268 -16.736 1.00 78.00 280 ASN A C 1
ATOM 2291 O O . ASN A 1 280 ? -6.036 12.681 -16.624 1.00 78.00 280 ASN A O 1
ATOM 2295 N N . PHE A 1 281 ? -7.878 13.617 -15.696 1.00 81.94 281 PHE A N 1
ATOM 2296 C CA . PHE A 1 281 ? -7.540 13.303 -14.314 1.00 81.94 281 PHE A CA 1
ATOM 2297 C C . PHE A 1 281 ? -7.959 11.888 -13.956 1.00 81.94 281 PHE A C 1
ATOM 2299 O O . PHE A 1 281 ? -9.018 11.403 -14.342 1.00 81.94 281 PHE A O 1
ATOM 2306 N N . PHE A 1 282 ? -7.111 11.223 -13.187 1.00 87.94 282 PHE A N 1
ATOM 2307 C CA . PHE A 1 282 ? -7.455 9.962 -12.553 1.00 87.94 282 PHE A CA 1
ATOM 2308 C C . PHE A 1 282 ? -6.668 9.807 -11.251 1.00 87.94 282 PHE A C 1
ATOM 2310 O O . PHE A 1 282 ? -5.596 10.399 -11.062 1.00 87.94 282 PHE A O 1
ATOM 2317 N N . LEU A 1 283 ? -7.177 8.955 -10.371 1.00 91.56 283 LEU A N 1
ATOM 2318 C CA . LEU A 1 283 ? -6.557 8.604 -9.105 1.00 91.56 283 LEU A CA 1
ATOM 2319 C C . LEU A 1 283 ? -5.808 7.273 -9.236 1.00 91.56 283 LEU A C 1
ATOM 2321 O O . LEU A 1 283 ? -6.399 6.222 -9.474 1.00 91.56 283 LEU A O 1
ATOM 2325 N N . ASP A 1 284 ? -4.488 7.289 -9.064 1.00 92.75 284 ASP A N 1
ATOM 2326 C CA . ASP A 1 284 ? -3.715 6.064 -8.852 1.00 92.75 284 ASP A CA 1
ATOM 2327 C C . ASP A 1 284 ? -3.885 5.616 -7.394 1.00 92.75 284 ASP A C 1
ATOM 2329 O O . ASP A 1 284 ? -3.315 6.222 -6.484 1.00 92.75 284 ASP A O 1
ATOM 2333 N N . VAL A 1 285 ? -4.671 4.560 -7.190 1.00 94.75 285 VAL A N 1
ATOM 2334 C CA . VAL A 1 285 ? -5.032 4.014 -5.878 1.00 94.75 285 VAL A CA 1
ATOM 2335 C C . VAL A 1 285 ? -3.887 3.182 -5.309 1.00 94.75 285 VAL A C 1
ATOM 2337 O O . VAL A 1 285 ? -3.277 2.359 -5.999 1.00 94.75 285 VAL A O 1
ATOM 2340 N N . GLU A 1 286 ? -3.611 3.396 -4.028 1.00 94.06 286 GLU A N 1
ATOM 2341 C CA . GLU A 1 286 ? -2.541 2.740 -3.274 1.00 94.06 286 GLU A CA 1
ATOM 2342 C C . GLU A 1 286 ? -3.034 1.934 -2.082 1.00 94.06 286 GLU A C 1
ATOM 2344 O O . GLU A 1 286 ? -2.315 1.062 -1.598 1.00 94.06 286 GLU A O 1
ATOM 2349 N N . GLY A 1 287 ? -4.251 2.212 -1.630 1.00 95.75 287 GLY A N 1
ATOM 2350 C CA . GLY A 1 287 ? -4.990 1.431 -0.656 1.00 95.75 287 GLY A CA 1
ATOM 2351 C C . GLY A 1 287 ? -6.455 1.834 -0.673 1.00 95.75 287 GLY A C 1
ATOM 2352 O O . GLY A 1 287 ? -6.798 2.899 -1.182 1.00 95.75 287 GLY A O 1
ATOM 2353 N N . TYR A 1 288 ? -7.321 0.990 -0.134 1.00 96.75 288 TYR A N 1
ATOM 2354 C CA . TYR A 1 288 ? -8.734 1.320 0.024 1.00 96.75 288 TYR A CA 1
ATOM 2355 C C . TYR A 1 288 ? -9.314 0.652 1.266 1.00 96.75 288 TYR A C 1
ATOM 2357 O O . TYR A 1 288 ? -8.728 -0.286 1.814 1.00 96.75 288 TYR A O 1
ATOM 2365 N N . VAL A 1 289 ? -10.472 1.137 1.700 1.00 95.94 289 VAL A N 1
ATOM 2366 C CA . VAL A 1 289 ? -11.271 0.571 2.785 1.00 95.94 289 VAL A CA 1
ATOM 2367 C C . VAL A 1 289 ? -12.732 0.566 2.344 1.00 95.94 289 VAL A C 1
ATOM 2369 O O . VAL A 1 289 ? -13.198 1.563 1.797 1.00 95.94 289 VAL A O 1
ATOM 2372 N N . VAL A 1 290 ? -13.428 -0.551 2.556 1.00 92.44 290 VAL A N 1
ATOM 2373 C CA . VAL A 1 290 ? -14.872 -0.657 2.301 1.00 92.44 290 VAL A CA 1
ATOM 2374 C C . VAL A 1 290 ? -15.631 -0.046 3.477 1.00 92.44 290 VAL A C 1
ATOM 2376 O O . VAL A 1 290 ? -15.271 -0.287 4.635 1.00 92.44 290 VAL A O 1
ATOM 2379 N N . VAL A 1 291 ? -16.636 0.770 3.176 1.00 84.06 291 VAL A N 1
ATOM 2380 C CA . VAL A 1 291 ? -17.553 1.365 4.149 1.00 84.06 291 VAL A CA 1
ATOM 2381 C C . VAL A 1 291 ? -18.774 0.448 4.205 1.00 84.06 291 VAL A C 1
ATOM 2383 O O . VAL A 1 291 ? -19.651 0.528 3.359 1.00 84.06 291 VAL A O 1
ATOM 2386 N N . GLU A 1 292 ? -18.764 -0.503 5.139 1.00 68.12 292 GLU A N 1
ATOM 2387 C CA . GLU A 1 292 ? -19.919 -1.378 5.411 1.00 68.12 292 GLU A CA 1
ATOM 2388 C C . GLU A 1 292 ? -20.958 -0.695 6.304 1.00 68.12 292 GLU A C 1
ATOM 2390 O O . GLU A 1 292 ? -20.532 -0.004 7.263 1.00 68.12 292 GLU A O 1
#

Foldseek 3Di:
DVVVVVVVVVVVVVVVVVVVVVVLVVCLVVDLPSPDFAKKKKFFFFKPAFDQVVVVLQVVLLVLCVDVVSVVVCCVVVQAPPVGHGDDCCVPPVDDDPPSWTKMKTWIWMDSDNVCPATDIAIEIETHQLCLQPNPDDGQFMWIWGFHWDPDDLQRHTYTYRYHVSRHTDTDDDPDGPVVSCVPHNDEEEFLVVVVVQVVVPVVGSHFYWHKYKFFWQAWALDQDPQKTKTKGFHDLDNPDVPCLSGIAIEIEGNPDDDPDDGGWIKIFIFTWDADPVRRIHTHTGGMGTDD

pLDDT: mean 78.15, std 13.98, range [38.69, 96.75]

Secondary structure (DSSP, 8-state):
-HHHHHHHHHHHHHHHHHHHHHHHHHHHHH-GGG--SEEEEEEEEEEEEEE-HHHHHHHHHHHHHTSHHHHHHHHHTTSB-TTS-B--THHHH-SPPTT-S-EEEEEEEEESSTT-SS-EEEEEEEEGGGHHHHTTPPTT-EEEEEEEE-PPPTTS-EEEEE-STTS--EE---SS-HHHHHHHHS-EEEHHHHHHHHHHHHTT-S----EEEEEEEEEEEEEEETTEEEEEEESSS----TT-TTS-EEEEEETTS-----TT-EEEEEEEEEE-TT--EEEEEEEEEEE-

Radius of gyration: 24.02 Å; chains: 1; bounding box: 80×42×66 Å

Sequence (292 aa):
TLQKQYEKYLNETKDEKKALRQLKLELEQNSSLLVRGDTYYGFIIGTEGIVDIVQQMRESILRQAENPERREELIAQGKLSPDGEVLDYRRKTGEPLRGEEPFCRMLAIVSSVPEFTEAKLVYLEARDGGVQSIKDLKLWQFYKFKANKGKKQRDGLDKLVVSKPAYRFQPIQVEYKPIEIVNYHLTVYGVSESIDLYFQAIEGSKERPILGVKGVVSEIDLDVRYNKRRFALTEEEEIAVEDDLDSYLICRIRECMPITFSRGDDLVVFGRFRTDRKQNFFLDVEGYVVVE